Protein AF-A0A927UP95-F1 (afdb_monomer_lite)

pLDDT: mean 73.53, std 22.82, range [32.09, 98.19]

Sequence (243 aa):
MLTPIEIHNTEHKKGRGYSKKEMDDFLAVITNDYESLYKENVELKNSLNKLNGEMDYYKSMENTLQKALVLAEKTSKDTIETANSKAAVIEKEANIKADKIIDQANNQLNIIRQKCIQLIQQYNQFKMQYKQIAVKQIDLLDSDFYEIYATDLLKNIDAVSDEFESDNSNLPNDSVSDDVIVSNEPEEIKQTESELEIENNDMNQQITKEISPVKMDTLDLLLRDIREEMGEDKSLFEFLDNE

Structure (mmCIF, N/CA/C/O backbone):
data_AF-A0A927UP95-F1
#
_entry.id   AF-A0A927UP95-F1
#
loop_
_atom_site.group_PDB
_atom_site.id
_atom_site.type_symbol
_atom_site.label_atom_id
_atom_site.label_alt_id
_atom_site.label_comp_id
_atom_site.label_asym_id
_atom_site.label_entity_id
_atom_site.label_seq_id
_atom_site.pdbx_PDB_ins_code
_atom_site.Cartn_x
_atom_site.Cartn_y
_atom_site.Cartn_z
_atom_site.occupancy
_atom_site.B_iso_or_equiv
_atom_site.auth_seq_id
_atom_site.auth_comp_id
_atom_site.auth_asym_id
_atom_site.auth_atom_id
_atom_site.pdbx_PDB_model_num
ATOM 1 N N . MET A 1 1 ? -41.270 12.833 56.089 1.00 60.75 1 MET A N 1
ATOM 2 C CA . MET A 1 1 ? -41.867 11.648 56.740 1.00 60.75 1 MET A CA 1
ATOM 3 C C . MET A 1 1 ? -41.227 11.498 58.099 1.00 60.75 1 MET A C 1
ATOM 5 O O . MET A 1 1 ? -40.079 11.905 58.227 1.00 60.75 1 MET A O 1
ATOM 9 N N . LEU A 1 2 ? -41.966 10.954 59.063 1.00 67.69 2 LEU A N 1
ATOM 10 C CA . LEU A 1 2 ? -41.431 10.660 60.389 1.00 67.69 2 LEU A CA 1
ATOM 11 C C . LEU A 1 2 ? -40.336 9.590 60.284 1.00 67.69 2 LEU A C 1
ATOM 13 O O . LEU A 1 2 ? -40.452 8.667 59.472 1.00 67.69 2 LEU A O 1
ATOM 17 N N . THR A 1 3 ? -39.278 9.721 61.073 1.00 75.44 3 THR A N 1
ATOM 18 C CA . THR A 1 3 ? -38.252 8.681 61.243 1.00 75.44 3 THR A CA 1
ATOM 19 C C . THR A 1 3 ? -38.699 7.661 62.299 1.00 75.44 3 THR A C 1
ATOM 21 O O . THR A 1 3 ? -39.509 8.006 63.161 1.00 75.44 3 THR A O 1
ATOM 24 N N . PRO A 1 4 ? -38.181 6.415 62.294 1.00 75.12 4 PRO A N 1
ATOM 25 C CA . PRO A 1 4 ? -38.501 5.434 63.341 1.00 75.12 4 PRO A CA 1
ATOM 26 C C . PRO A 1 4 ? -38.269 5.983 64.765 1.00 75.12 4 PRO A C 1
ATOM 28 O O . PRO A 1 4 ? -39.057 5.743 65.674 1.00 75.12 4 PRO A O 1
ATOM 31 N N . ILE A 1 5 ? -37.240 6.821 64.933 1.00 74.44 5 ILE A N 1
ATOM 32 C CA . ILE A 1 5 ? -36.923 7.533 66.182 1.00 74.44 5 ILE A CA 1
ATOM 33 C C . ILE A 1 5 ? -37.999 8.552 66.572 1.00 74.44 5 ILE A C 1
ATOM 35 O O . ILE A 1 5 ? -38.319 8.694 67.751 1.00 74.44 5 ILE A O 1
ATOM 39 N N . GLU A 1 6 ? -38.574 9.262 65.605 1.00 73.50 6 GLU A N 1
ATOM 40 C CA . GLU A 1 6 ? -39.646 10.223 65.868 1.00 73.50 6 GLU A CA 1
ATOM 41 C C . GLU A 1 6 ? -40.962 9.529 66.241 1.00 73.50 6 GLU A C 1
ATOM 43 O O . GLU A 1 6 ? -41.712 10.084 67.033 1.00 73.50 6 GLU A O 1
ATOM 48 N N . ILE A 1 7 ? -41.219 8.311 65.742 1.00 76.06 7 ILE A N 1
ATOM 49 C CA . ILE A 1 7 ? -42.375 7.486 66.147 1.00 76.06 7 ILE A CA 1
ATOM 50 C C . ILE A 1 7 ? -42.207 6.984 67.590 1.00 76.06 7 ILE A C 1
ATOM 52 O O . ILE A 1 7 ? -43.172 6.936 68.345 1.00 76.06 7 ILE A O 1
ATOM 56 N N . HIS A 1 8 ? -40.979 6.662 68.004 1.00 69.62 8 HIS A N 1
ATOM 57 C CA . HIS A 1 8 ? -40.701 6.214 69.370 1.00 69.62 8 HIS A CA 1
ATOM 58 C C . HIS A 1 8 ? -40.765 7.354 70.405 1.00 69.62 8 HIS A C 1
ATOM 60 O O . HIS A 1 8 ? -41.185 7.146 71.541 1.00 69.62 8 HIS A O 1
ATOM 66 N N . ASN A 1 9 ? -40.384 8.572 70.009 1.00 69.75 9 ASN A N 1
ATOM 67 C CA . ASN A 1 9 ? -40.311 9.737 70.898 1.00 69.75 9 ASN A CA 1
ATOM 68 C C . ASN A 1 9 ? -41.607 10.568 70.975 1.00 69.75 9 ASN A C 1
ATOM 70 O O . ASN A 1 9 ? -41.614 11.637 71.589 1.00 69.75 9 ASN A O 1
ATOM 74 N N . THR A 1 10 ? -42.713 10.132 70.365 1.00 69.38 10 THR A N 1
ATOM 75 C CA . THR A 1 10 ? -43.980 10.872 70.449 1.00 69.38 10 THR A CA 1
ATOM 76 C C . THR A 1 10 ? -44.644 10.717 71.817 1.00 69.38 10 THR A C 1
ATOM 78 O O . THR A 1 10 ? -45.110 9.640 72.176 1.00 69.38 10 THR A O 1
ATOM 81 N N . GLU A 1 11 ? -44.764 11.813 72.570 1.00 65.75 11 GLU A N 1
ATOM 82 C CA . GLU A 1 11 ? -45.513 11.831 73.831 1.00 65.75 11 GLU A CA 1
ATOM 83 C C . GLU A 1 11 ? -47.033 11.936 73.604 1.00 65.75 11 GLU A C 1
ATOM 85 O O . GLU A 1 11 ? -47.521 12.738 72.801 1.00 65.75 11 GLU A O 1
ATOM 90 N N . HIS A 1 12 ? -47.816 11.151 74.352 1.00 68.25 12 HIS A N 1
ATOM 91 C CA . HIS A 1 12 ? -49.282 11.151 74.288 1.00 68.25 12 HIS A CA 1
ATOM 92 C C . HIS A 1 12 ? -49.913 11.663 75.597 1.00 68.25 12 HIS A C 1
ATOM 94 O O . HIS A 1 12 ? -49.511 11.286 76.701 1.00 68.25 12 HIS A O 1
ATOM 100 N N . LYS A 1 13 ? -50.930 12.535 75.491 1.00 63.19 13 LYS A N 1
ATOM 101 C CA . LYS A 1 13 ? -51.634 13.134 76.645 1.00 63.19 13 LYS A CA 1
ATOM 102 C C . LYS A 1 13 ? -52.492 12.088 77.378 1.00 63.19 13 LYS A C 1
ATOM 104 O O . LYS A 1 13 ? -53.276 11.382 76.751 1.00 63.19 13 LYS A O 1
ATOM 109 N N . LYS A 1 14 ? -52.402 12.027 78.715 1.00 59.00 14 LYS A N 1
ATOM 110 C CA . LYS A 1 14 ? -53.212 11.118 79.554 1.00 59.00 14 LYS A CA 1
ATOM 111 C C . LYS A 1 14 ? -54.679 11.579 79.615 1.00 59.00 14 LYS A C 1
ATOM 113 O O . LYS A 1 14 ? -54.958 12.670 80.101 1.00 59.00 14 LYS A O 1
ATOM 118 N N . GLY A 1 15 ? -55.611 10.739 79.165 1.00 61.88 15 GLY A N 1
ATOM 119 C CA . GLY A 1 15 ? -57.065 10.961 79.211 1.00 61.88 15 GLY A CA 1
ATOM 120 C C . GLY A 1 15 ? -57.846 9.638 79.174 1.00 61.88 15 GLY A C 1
ATOM 121 O O . GLY A 1 15 ? -57.230 8.576 79.186 1.00 61.88 15 GLY A O 1
ATOM 122 N N . ARG A 1 16 ? -59.191 9.686 79.129 1.00 56.75 16 ARG A N 1
ATOM 123 C CA . ARG A 1 16 ? -60.108 8.520 79.001 1.00 56.75 16 ARG A CA 1
ATOM 124 C C . ARG A 1 16 ? -60.008 7.845 77.613 1.00 56.75 16 ARG A C 1
ATOM 126 O O . ARG A 1 16 ? -60.982 7.807 76.870 1.00 56.75 16 ARG A O 1
ATOM 133 N N . GLY A 1 17 ? -58.822 7.377 77.243 1.00 66.94 17 GLY A N 1
ATOM 134 C CA . GLY A 1 17 ? -58.518 6.731 75.963 1.00 66.94 17 GLY A CA 1
ATOM 135 C C . GLY A 1 17 ? -57.767 5.412 76.147 1.00 66.94 17 GLY A C 1
ATOM 136 O O . GLY A 1 17 ? -57.688 4.902 77.263 1.00 66.94 17 GLY A O 1
ATOM 137 N N . TYR A 1 18 ? -57.245 4.871 75.041 1.00 65.75 18 TYR A N 1
ATOM 138 C CA . TYR A 1 18 ? -56.557 3.576 74.954 1.00 65.75 18 TYR A CA 1
ATOM 139 C C . TYR A 1 18 ? -55.543 3.323 76.081 1.00 65.75 18 TYR A C 1
ATOM 141 O O . TYR A 1 18 ? -54.879 4.238 76.575 1.00 65.75 18 TYR A O 1
ATOM 149 N N . SER A 1 19 ? -55.421 2.052 76.477 1.00 76.56 19 SER A N 1
ATOM 150 C CA . SER A 1 19 ? -54.449 1.609 77.476 1.00 76.56 19 SER A CA 1
ATOM 151 C C . SER A 1 19 ? -53.037 1.962 77.016 1.00 76.56 19 SER A C 1
ATOM 153 O O . SER A 1 19 ? -52.587 1.492 75.974 1.00 76.56 19 SER A O 1
ATOM 155 N N . LYS A 1 20 ? -52.317 2.757 77.819 1.00 76.62 20 LYS A N 1
ATOM 156 C CA . LYS A 1 20 ? -50.940 3.174 77.513 1.00 76.62 20 LYS A CA 1
ATOM 157 C C . LYS A 1 20 ? -50.039 1.975 77.185 1.00 76.62 20 LYS A C 1
ATOM 159 O O . LYS A 1 20 ? -49.246 2.050 76.265 1.00 76.62 20 LYS A O 1
ATOM 164 N N . LYS A 1 21 ? -50.210 0.862 77.903 1.00 78.38 21 LYS A N 1
ATOM 165 C CA . LYS A 1 21 ? -49.381 -0.339 77.749 1.00 78.38 21 LYS A CA 1
ATOM 166 C C . LYS A 1 21 ? -49.604 -1.039 76.402 1.00 78.38 21 LYS A C 1
ATOM 168 O O . LYS A 1 21 ? -48.652 -1.399 75.734 1.00 78.38 21 LYS A O 1
ATOM 173 N N . GLU A 1 22 ? -50.863 -1.161 75.994 1.00 77.44 22 GLU A N 1
ATOM 174 C CA . GLU A 1 22 ? -51.254 -1.797 74.729 1.00 77.44 22 GLU A CA 1
ATOM 175 C C . GLU A 1 22 ? -50.890 -0.916 73.520 1.00 77.44 22 GLU A C 1
ATOM 177 O O . GLU A 1 22 ? -50.504 -1.416 72.467 1.00 77.44 22 GLU A O 1
ATOM 182 N N . MET A 1 23 ? -50.946 0.411 73.693 1.00 82.50 23 MET A N 1
ATOM 183 C CA . MET A 1 23 ? -50.493 1.369 72.685 1.00 82.50 23 MET A CA 1
ATOM 184 C C . MET A 1 23 ? -48.967 1.395 72.537 1.00 82.50 23 MET A C 1
ATOM 186 O O . MET A 1 23 ? -48.485 1.431 71.408 1.00 82.50 23 MET A O 1
ATOM 190 N N . ASP A 1 24 ? -48.220 1.344 73.644 1.00 81.19 24 ASP A N 1
ATOM 191 C CA . ASP A 1 24 ? -46.754 1.269 73.629 1.00 81.19 24 ASP A CA 1
ATOM 192 C C . ASP A 1 24 ? -46.283 -0.036 72.945 1.00 81.19 24 ASP A C 1
ATOM 194 O O . ASP A 1 24 ? -45.383 0.003 72.105 1.00 81.19 24 ASP A O 1
ATOM 198 N N . ASP A 1 25 ? -46.943 -1.173 73.214 1.00 83.25 25 ASP A N 1
ATOM 199 C CA . ASP A 1 25 ? -46.653 -2.459 72.559 1.00 83.25 25 ASP A CA 1
ATOM 200 C C . ASP A 1 25 ? -46.944 -2.413 71.041 1.00 83.25 25 ASP A C 1
ATOM 202 O O . ASP A 1 25 ? -46.145 -2.890 70.233 1.00 83.25 25 ASP A O 1
ATOM 206 N N . PHE A 1 26 ? -48.052 -1.790 70.621 1.00 82.06 26 PHE A N 1
ATOM 207 C CA . PHE A 1 26 ? -48.389 -1.626 69.200 1.00 82.06 26 PHE A CA 1
ATOM 208 C C . PHE A 1 26 ? -47.434 -0.666 68.470 1.00 82.06 26 PHE A C 1
ATOM 210 O O . PHE A 1 26 ? -47.003 -0.946 67.349 1.00 82.06 26 PHE A O 1
ATOM 217 N N . LEU A 1 27 ? -47.054 0.443 69.114 1.00 83.69 27 LEU A N 1
ATOM 218 C CA . LEU A 1 27 ? -46.054 1.379 68.593 1.00 83.69 27 LEU A CA 1
ATOM 219 C C . LEU A 1 27 ? -44.682 0.715 68.447 1.00 83.69 27 LEU A C 1
ATOM 221 O O . LEU A 1 27 ? -43.977 1.012 67.483 1.00 83.69 27 LEU A O 1
ATOM 225 N N . ALA A 1 28 ? -44.307 -0.202 69.342 1.00 83.62 28 ALA A N 1
ATOM 226 C CA . ALA A 1 28 ? -43.060 -0.954 69.225 1.00 83.62 28 ALA A CA 1
ATOM 227 C C . ALA A 1 28 ? -43.036 -1.853 67.976 1.00 83.62 28 ALA A C 1
ATOM 229 O O . ALA A 1 28 ? -42.031 -1.879 67.264 1.00 83.62 28 ALA A O 1
ATOM 230 N N . VAL A 1 29 ? -44.147 -2.533 67.663 1.00 86.75 29 VAL A N 1
ATOM 231 C CA . VAL A 1 29 ? -44.277 -3.340 66.434 1.00 86.75 29 VAL A CA 1
ATOM 232 C C . VAL A 1 29 ? -44.198 -2.453 65.189 1.00 86.75 29 VAL A C 1
ATOM 234 O O . VAL A 1 29 ? -43.383 -2.717 64.309 1.00 86.75 29 VAL A O 1
ATOM 237 N N . ILE A 1 30 ? -44.959 -1.351 65.147 1.00 87.25 30 ILE A N 1
ATOM 238 C CA . ILE A 1 30 ? -44.918 -0.399 64.021 1.00 87.25 30 ILE A CA 1
ATOM 239 C C . ILE A 1 30 ? -43.514 0.176 63.829 1.00 87.25 30 ILE A C 1
ATOM 241 O O . ILE A 1 30 ? -43.058 0.313 62.697 1.00 87.25 30 ILE A O 1
ATOM 245 N N . THR A 1 31 ? -42.828 0.526 64.918 1.00 86.69 31 THR A N 1
ATOM 246 C CA . THR A 1 31 ? -41.483 1.108 64.847 1.00 86.69 31 THR A CA 1
ATOM 247 C C . THR A 1 31 ? -40.485 0.108 64.269 1.00 86.69 31 THR A C 1
ATOM 249 O O . THR A 1 31 ? -39.713 0.485 63.391 1.00 86.69 31 THR A O 1
ATOM 252 N N . ASN A 1 32 ? -40.539 -1.162 64.688 1.00 88.00 32 ASN A N 1
ATOM 253 C CA . ASN A 1 32 ? -39.683 -2.221 64.146 1.00 88.00 32 ASN A CA 1
ATOM 254 C C . ASN A 1 32 ? -39.944 -2.479 62.655 1.00 88.00 32 ASN A C 1
ATOM 256 O O . ASN A 1 32 ? -38.999 -2.503 61.863 1.00 88.00 32 ASN A O 1
ATOM 260 N N . ASP A 1 33 ? -41.208 -2.626 62.252 1.00 88.25 33 ASP A N 1
ATOM 261 C CA . ASP A 1 33 ? -41.566 -2.877 60.850 1.00 88.25 33 ASP A CA 1
ATOM 262 C C . ASP A 1 33 ? -41.188 -1.685 59.958 1.00 88.25 33 ASP A C 1
ATOM 264 O O . ASP A 1 33 ? -40.655 -1.854 58.857 1.00 88.25 33 ASP A O 1
ATOM 268 N N . TYR A 1 34 ? -41.401 -0.460 60.451 1.00 89.25 34 TYR A N 1
ATOM 269 C CA . TYR A 1 34 ? -41.028 0.761 59.744 1.00 89.25 34 TYR A CA 1
ATOM 270 C C . TYR A 1 34 ? -39.507 0.943 59.659 1.00 89.25 34 TYR A C 1
ATOM 272 O O . TYR A 1 34 ? -39.005 1.380 58.624 1.00 89.25 34 TYR A O 1
ATOM 280 N N . GLU A 1 35 ? -38.750 0.573 60.697 1.00 87.81 35 GLU A N 1
ATOM 281 C CA . GLU A 1 35 ? -37.285 0.558 60.648 1.00 87.81 35 GLU A CA 1
ATOM 282 C C . GLU A 1 35 ? -36.773 -0.459 59.620 1.00 87.81 35 GLU A C 1
ATOM 284 O O . GLU A 1 35 ? -35.865 -0.141 58.847 1.00 87.81 35 GLU A O 1
ATOM 289 N N . SER A 1 36 ? -37.378 -1.650 59.561 1.00 91.56 36 SER A N 1
ATOM 290 C CA . SER A 1 36 ? -37.014 -2.667 58.572 1.00 91.56 36 SER A CA 1
ATOM 291 C C . SER A 1 36 ? -37.290 -2.196 57.142 1.00 91.56 36 SER A C 1
ATOM 293 O O . SER A 1 36 ? -36.402 -2.275 56.293 1.00 91.56 36 SER A O 1
ATOM 295 N N . LEU A 1 37 ? -38.478 -1.637 56.884 1.00 92.00 37 LEU A N 1
ATOM 296 C CA . LEU A 1 37 ? -38.829 -1.044 55.588 1.00 92.00 37 LEU A CA 1
ATOM 297 C C . LEU A 1 37 ? -37.899 0.113 55.214 1.00 92.00 37 LEU A C 1
ATOM 299 O O . LEU A 1 37 ? -37.520 0.264 54.053 1.00 92.00 37 LEU A O 1
ATOM 303 N N . TYR A 1 38 ? -37.526 0.948 56.185 1.00 90.25 38 TYR A N 1
ATOM 304 C CA . TYR A 1 38 ? -36.625 2.070 55.947 1.00 90.25 38 TYR A CA 1
ATOM 305 C C . TYR A 1 38 ? -35.221 1.592 55.557 1.00 90.25 38 TYR A C 1
ATOM 307 O O . TYR A 1 38 ? -34.650 2.111 54.595 1.00 90.25 38 TYR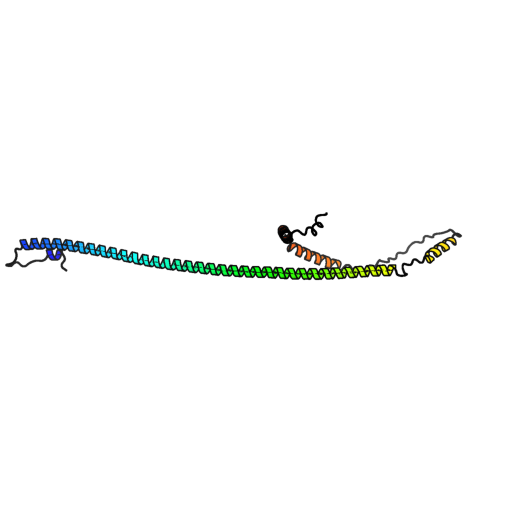 A O 1
ATOM 315 N N . LYS A 1 39 ? -34.681 0.583 56.253 1.00 91.44 39 LYS A N 1
ATOM 316 C CA . LYS A 1 39 ? -33.390 -0.040 55.915 1.00 91.44 39 LYS A CA 1
ATOM 317 C C . LYS A 1 39 ? -33.412 -0.648 54.516 1.00 91.44 39 LYS A C 1
ATOM 319 O O . LYS A 1 39 ? -32.549 -0.313 53.708 1.00 91.44 39 LYS A O 1
ATOM 324 N N . GLU A 1 40 ? -34.436 -1.433 54.194 1.00 95.06 40 GLU A N 1
ATOM 325 C CA . GLU A 1 40 ? -34.594 -2.030 52.865 1.00 95.06 40 GLU A CA 1
ATOM 326 C C . GLU A 1 40 ? -34.704 -0.953 51.771 1.00 95.06 40 GLU A C 1
ATOM 328 O O . GLU A 1 40 ? -34.064 -1.047 50.726 1.00 95.06 40 GLU A O 1
ATOM 333 N N . ASN A 1 41 ? -35.439 0.137 52.021 1.00 94.06 41 ASN A N 1
ATOM 334 C CA . ASN A 1 41 ? -35.545 1.245 51.070 1.00 94.06 41 ASN A CA 1
ATOM 335 C C . ASN A 1 41 ? -34.189 1.915 50.800 1.00 94.06 41 ASN A C 1
ATOM 337 O O . ASN A 1 41 ? -33.895 2.279 49.659 1.00 94.06 41 ASN A O 1
ATOM 341 N N . VAL A 1 42 ? -33.366 2.086 51.838 1.00 93.25 42 VAL A N 1
ATOM 342 C CA . VAL A 1 42 ? -32.009 2.634 51.710 1.00 93.25 42 VAL A CA 1
ATOM 343 C C . VAL A 1 42 ? -31.108 1.672 50.934 1.00 93.25 42 VAL A C 1
ATOM 345 O O . VAL A 1 42 ? -30.409 2.108 50.021 1.00 93.25 42 VAL A O 1
ATOM 348 N N . GLU A 1 43 ? -31.150 0.374 51.231 1.00 95.75 43 GLU A N 1
ATOM 349 C CA . GLU A 1 43 ? -30.377 -0.649 50.514 1.00 95.75 43 GLU A CA 1
ATOM 350 C C . GLU A 1 43 ? -30.770 -0.750 49.035 1.00 95.75 43 GLU A C 1
ATOM 352 O O . GLU A 1 43 ? -29.898 -0.784 48.160 1.00 95.75 43 GLU A O 1
ATOM 357 N N . LEU A 1 44 ? -32.070 -0.716 48.736 1.00 96.19 44 LEU A N 1
ATOM 358 C CA . LEU A 1 44 ? -32.592 -0.694 47.371 1.00 96.19 44 LEU A CA 1
ATOM 359 C C . LEU A 1 44 ? -32.152 0.568 46.626 1.00 96.19 44 LEU A C 1
ATOM 361 O O . LEU A 1 44 ? -31.688 0.474 45.492 1.00 96.19 44 LEU A O 1
ATOM 365 N N . LYS A 1 45 ? -32.231 1.746 47.258 1.00 96.12 45 LYS A N 1
ATOM 366 C CA . LYS A 1 45 ? -31.738 3.002 46.665 1.00 96.12 45 LYS A CA 1
ATOM 367 C C . LYS A 1 45 ? -30.238 2.959 46.397 1.00 96.12 45 LYS A C 1
ATOM 369 O O . LYS A 1 45 ? -29.803 3.389 45.333 1.00 96.12 45 LYS A O 1
ATOM 374 N N . ASN A 1 46 ? -29.453 2.419 47.325 1.00 96.44 46 ASN A N 1
ATOM 375 C CA . ASN A 1 46 ? -28.012 2.258 47.143 1.00 96.44 46 ASN A CA 1
ATOM 376 C C . ASN A 1 46 ? -27.699 1.302 45.986 1.00 96.44 46 ASN A C 1
ATOM 378 O O . ASN A 1 46 ? -26.855 1.614 45.146 1.00 96.44 46 ASN A O 1
ATOM 382 N N . SER A 1 47 ? -28.417 0.182 45.898 1.00 96.62 47 SER A N 1
ATOM 383 C CA . SER A 1 47 ? -28.274 -0.787 44.806 1.00 96.62 47 SER A CA 1
ATOM 384 C C . SER A 1 47 ? -28.660 -0.181 43.459 1.00 96.62 47 SER A C 1
ATOM 386 O O . SER A 1 47 ? -27.935 -0.346 42.482 1.00 96.62 47 SER A O 1
ATOM 388 N N . LEU A 1 48 ? -29.752 0.585 43.413 1.00 97.25 48 LEU A N 1
ATOM 389 C CA . LEU A 1 48 ? -30.209 1.285 42.214 1.00 97.25 48 LEU A CA 1
ATOM 390 C C . LEU A 1 48 ? -29.190 2.334 41.757 1.00 97.25 48 LEU A C 1
ATOM 392 O O . LEU A 1 48 ? -28.871 2.401 40.574 1.00 97.25 48 LEU A O 1
ATOM 396 N N . ASN A 1 49 ? -28.626 3.110 42.685 1.00 96.50 49 ASN A N 1
ATOM 397 C CA . ASN A 1 49 ? -27.576 4.080 42.373 1.00 96.50 49 ASN A CA 1
ATOM 398 C C . ASN A 1 49 ? -26.311 3.400 41.840 1.00 96.50 49 ASN A C 1
ATOM 400 O O . ASN A 1 49 ? -25.729 3.872 40.865 1.00 96.50 49 ASN A O 1
ATOM 404 N N . LYS A 1 50 ? -25.904 2.275 42.442 1.00 96.75 50 LYS A N 1
ATOM 405 C CA . LYS A 1 50 ? -24.764 1.488 41.964 1.00 96.75 50 LYS A CA 1
ATOM 406 C C . LYS A 1 50 ? -25.009 0.964 40.548 1.00 96.75 50 LYS A C 1
ATOM 408 O O . LYS A 1 50 ? -24.165 1.154 39.678 1.00 96.75 50 LYS A O 1
ATOM 413 N N . LEU A 1 51 ? -26.175 0.363 40.309 1.00 96.25 51 LEU A N 1
ATOM 414 C CA . LEU A 1 51 ? -26.531 -0.211 39.013 1.00 96.25 51 LEU A CA 1
ATOM 415 C C . LEU A 1 51 ? -26.655 0.864 37.924 1.00 96.25 51 LEU A C 1
ATOM 417 O O . LEU A 1 51 ? -26.200 0.654 36.805 1.00 96.25 51 LEU A O 1
ATOM 421 N N . ASN A 1 52 ? -27.200 2.039 38.253 1.00 97.00 52 ASN A N 1
ATOM 422 C CA . ASN A 1 52 ? -27.220 3.183 37.339 1.00 97.00 52 ASN A CA 1
ATOM 423 C C . ASN A 1 52 ? -25.805 3.672 37.002 1.00 97.00 52 ASN A C 1
ATOM 425 O O . ASN A 1 52 ? -25.519 3.930 35.837 1.00 97.00 52 ASN A O 1
ATOM 429 N N . GLY A 1 53 ? -24.905 3.746 37.988 1.00 96.44 53 GLY A N 1
ATOM 430 C CA . GLY A 1 53 ? -23.506 4.109 37.744 1.00 96.44 53 GLY A CA 1
ATOM 431 C C . GLY A 1 53 ? -22.787 3.112 36.829 1.00 96.44 53 GLY A C 1
ATOM 432 O O . GLY A 1 53 ? -22.080 3.515 35.907 1.00 96.44 53 GLY A O 1
ATOM 433 N N . GLU A 1 54 ? -23.009 1.812 37.036 1.00 96.81 54 GLU A N 1
ATOM 434 C CA . GLU A 1 54 ? -22.494 0.763 36.147 1.00 96.81 54 GLU A CA 1
ATOM 435 C C . GLU A 1 54 ? -23.095 0.872 34.737 1.00 96.81 54 GLU A C 1
ATOM 437 O O . GLU A 1 54 ? -22.368 0.776 33.749 1.00 96.81 54 GLU A O 1
ATOM 442 N N . MET A 1 55 ? -24.397 1.142 34.620 1.00 97.25 55 MET A N 1
ATOM 443 C CA . MET A 1 55 ? -25.068 1.340 33.333 1.00 97.25 55 MET A CA 1
ATOM 444 C C . MET A 1 55 ? -24.474 2.518 32.552 1.00 97.25 55 MET A C 1
ATOM 446 O O . MET A 1 55 ? -24.219 2.402 31.352 1.00 97.25 55 MET A O 1
ATOM 450 N N . ASP A 1 56 ? -24.227 3.647 33.213 1.00 97.12 56 ASP A N 1
ATOM 451 C CA . ASP A 1 56 ? -23.623 4.819 32.578 1.00 97.12 56 ASP A CA 1
ATOM 452 C C . ASP A 1 56 ? -22.169 4.557 32.166 1.00 97.12 56 ASP A C 1
ATOM 454 O O . ASP A 1 56 ? -21.750 4.958 31.074 1.00 97.12 56 ASP A O 1
ATOM 458 N N . TYR A 1 57 ? -21.417 3.807 32.977 1.00 97.12 57 TYR A N 1
ATOM 459 C CA . TYR A 1 57 ? -20.087 3.335 32.602 1.00 97.12 57 TYR A CA 1
ATOM 460 C C . TYR A 1 57 ? -20.133 2.479 31.329 1.00 97.12 57 TYR A C 1
ATOM 462 O O . TYR A 1 57 ? -19.409 2.776 30.375 1.00 97.12 57 TYR A O 1
ATOM 470 N N . TYR A 1 58 ? -21.021 1.483 31.256 1.00 97.88 58 TYR A N 1
ATOM 471 C CA . TYR A 1 58 ? -21.156 0.642 30.065 1.00 97.88 58 TYR A CA 1
ATOM 472 C C . TYR A 1 58 ? -21.587 1.434 28.831 1.00 97.88 58 TYR A C 1
ATOM 474 O O . TYR A 1 58 ? -21.007 1.239 27.766 1.00 97.88 58 TYR A O 1
ATOM 482 N N . LYS A 1 59 ? -22.509 2.395 28.965 1.00 97.56 59 LYS A N 1
ATOM 483 C CA . LYS A 1 59 ? -22.869 3.306 27.864 1.00 97.56 59 LYS A CA 1
ATOM 484 C C . LYS A 1 59 ? -21.678 4.133 27.387 1.00 97.56 59 LYS A C 1
ATOM 486 O O . LYS A 1 59 ? -21.511 4.357 26.188 1.00 97.56 59 LYS A O 1
ATOM 491 N N . SER A 1 60 ? -20.840 4.624 28.299 1.00 97.62 60 SER A N 1
ATOM 492 C CA . SER A 1 60 ? -19.637 5.381 27.924 1.00 97.62 60 SER A CA 1
ATOM 493 C C . SER A 1 60 ? -18.612 4.502 27.194 1.00 97.62 60 SER A C 1
ATOM 495 O O . SER A 1 60 ? -18.001 4.932 26.208 1.00 97.62 60 SER A O 1
ATOM 497 N N . MET A 1 61 ? -18.481 3.245 27.628 1.00 97.69 61 MET A N 1
ATOM 498 C CA . MET A 1 61 ? -17.613 2.250 27.010 1.00 97.69 61 MET A CA 1
ATOM 499 C C . MET A 1 61 ? -18.113 1.877 25.613 1.00 97.69 61 MET A C 1
ATOM 501 O O . MET A 1 61 ? -17.332 1.889 24.666 1.00 97.69 61 MET A O 1
ATOM 505 N N . GLU A 1 62 ? -19.414 1.629 25.459 1.00 97.19 62 GLU A N 1
ATOM 506 C CA . GLU A 1 62 ? -20.061 1.353 24.173 1.00 97.19 62 GLU A CA 1
ATOM 507 C C . GLU A 1 62 ? -19.830 2.496 23.179 1.00 97.19 62 GLU A C 1
ATOM 509 O O . GLU A 1 62 ? -19.371 2.263 22.063 1.00 97.19 62 GLU A O 1
ATOM 514 N N . ASN A 1 63 ? -20.038 3.745 23.605 1.00 97.62 63 ASN A N 1
ATOM 515 C CA . ASN A 1 63 ? -19.764 4.915 22.770 1.00 97.62 63 ASN A CA 1
ATOM 516 C C . ASN A 1 63 ? -18.294 4.997 22.336 1.00 97.62 63 ASN A C 1
ATOM 518 O O . ASN A 1 63 ? -17.990 5.393 21.210 1.00 97.62 63 ASN A O 1
ATOM 522 N N . THR A 1 64 ? -17.367 4.643 23.225 1.00 97.69 64 THR A N 1
ATOM 523 C CA . THR A 1 64 ? -15.933 4.625 22.909 1.00 97.69 64 THR A CA 1
ATOM 524 C C . THR A 1 64 ? -15.611 3.521 21.907 1.00 97.69 64 THR A C 1
ATOM 526 O O . THR A 1 64 ? -14.902 3.769 20.933 1.00 97.69 64 THR A O 1
ATOM 529 N N . LEU A 1 65 ? -16.186 2.333 22.092 1.00 97.62 65 LEU A N 1
ATOM 530 C CA . LEU A 1 65 ? -16.021 1.203 21.185 1.00 97.62 65 LEU A CA 1
ATOM 531 C C . LEU A 1 65 ? -16.598 1.510 19.799 1.00 97.62 65 LEU A C 1
ATOM 533 O O . LEU A 1 65 ? -15.942 1.264 18.792 1.00 97.62 65 LEU A O 1
ATOM 537 N N . GLN A 1 66 ? -17.780 2.124 19.737 1.00 98.00 66 GLN A N 1
ATOM 538 C CA . GLN A 1 66 ? -18.401 2.542 18.483 1.00 98.00 66 GLN A CA 1
ATOM 539 C C . GLN A 1 66 ? -17.532 3.570 17.746 1.00 98.00 66 GLN A C 1
ATOM 541 O O . GLN A 1 66 ? -17.312 3.443 16.543 1.00 98.00 66 GLN A O 1
ATOM 546 N N . LYS A 1 67 ? -16.974 4.558 18.459 1.00 97.94 67 LYS A N 1
ATOM 547 C CA . LYS A 1 67 ? -16.028 5.521 17.871 1.00 97.94 67 LYS A CA 1
ATOM 548 C C . LYS A 1 67 ? -14.761 4.839 17.361 1.00 97.94 67 LYS A C 1
ATOM 550 O O . LYS A 1 67 ? -14.305 5.171 16.270 1.00 97.94 67 LYS A 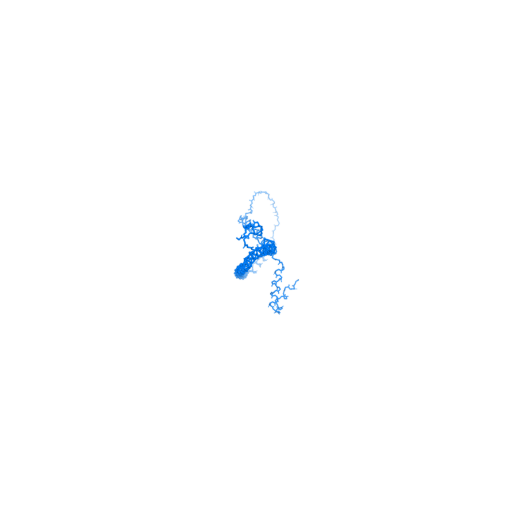O 1
ATOM 555 N N . ALA A 1 68 ? -14.210 3.894 18.121 1.00 97.94 68 ALA A N 1
ATOM 556 C CA . ALA A 1 68 ? -13.035 3.133 17.713 1.00 97.94 68 ALA A CA 1
ATOM 557 C C . ALA A 1 68 ? -13.312 2.291 16.458 1.00 97.94 68 ALA A C 1
ATOM 559 O O . ALA A 1 68 ? -12.485 2.276 15.552 1.00 97.94 68 ALA A O 1
ATOM 560 N N . LEU A 1 69 ? -14.489 1.662 16.360 1.00 98.00 69 LEU A N 1
ATOM 561 C CA . LEU A 1 69 ? -14.909 0.902 15.179 1.00 98.00 69 LEU A CA 1
ATOM 562 C C . LEU A 1 69 ? -15.042 1.792 13.942 1.00 98.00 69 LEU A C 1
ATOM 564 O O . LEU A 1 69 ? -14.485 1.466 12.899 1.00 98.00 69 LEU A O 1
ATOM 568 N N . VAL A 1 70 ? -15.711 2.941 14.064 1.00 97.94 70 VAL A N 1
ATOM 569 C CA . VAL A 1 70 ? -15.848 3.895 12.951 1.00 97.94 70 VAL A CA 1
ATOM 570 C C . VAL A 1 70 ? -14.484 4.438 12.523 1.00 97.94 70 VAL A C 1
ATOM 572 O O . VAL A 1 70 ? -14.210 4.563 11.331 1.00 97.94 70 VAL A O 1
ATOM 575 N N . LEU A 1 71 ? -13.605 4.740 13.482 1.00 98.06 71 LEU A N 1
ATOM 576 C CA . LEU A 1 71 ? -12.246 5.186 13.187 1.00 98.06 71 LEU A CA 1
ATOM 577 C C . LEU A 1 71 ? -11.437 4.094 12.479 1.00 98.06 71 LEU A C 1
ATOM 579 O O . LEU A 1 71 ? -10.736 4.397 11.515 1.00 98.06 71 LEU A O 1
ATOM 583 N N . ALA A 1 72 ? -11.539 2.843 12.930 1.00 97.88 72 ALA A N 1
ATOM 584 C CA . ALA A 1 72 ? -10.864 1.709 12.311 1.00 97.88 72 ALA A CA 1
ATOM 585 C C . ALA A 1 72 ? -11.369 1.469 10.883 1.00 97.88 72 ALA A C 1
ATOM 587 O O . ALA A 1 72 ? -10.560 1.304 9.973 1.00 97.88 72 ALA A O 1
ATOM 588 N N . GLU A 1 73 ? -12.686 1.524 10.661 1.00 96.94 73 GLU A N 1
ATOM 589 C CA . GLU A 1 73 ? -13.283 1.400 9.329 1.00 96.94 73 GLU A CA 1
ATOM 590 C C . GLU A 1 73 ? -12.806 2.524 8.405 1.00 96.94 73 GLU A C 1
ATOM 592 O O . GLU A 1 73 ? -12.356 2.259 7.289 1.00 96.94 73 GLU A O 1
ATOM 597 N N . LYS A 1 74 ? -12.845 3.775 8.879 1.00 97.75 74 LYS A N 1
ATOM 598 C CA . LYS A 1 74 ? -12.360 4.926 8.115 1.00 97.75 74 LYS A CA 1
ATOM 599 C C . LYS A 1 74 ? -10.877 4.783 7.777 1.00 97.75 74 LYS A C 1
ATOM 601 O O . LYS A 1 74 ? -10.504 4.904 6.621 1.00 97.75 74 LYS A O 1
ATOM 606 N N . THR A 1 75 ? -10.048 4.448 8.763 1.00 98.06 75 THR A N 1
ATOM 607 C CA . THR A 1 75 ? -8.602 4.264 8.569 1.00 98.06 75 THR A CA 1
ATOM 608 C C . THR A 1 75 ? -8.314 3.132 7.586 1.00 98.06 75 THR A C 1
ATOM 610 O O . THR A 1 75 ? -7.424 3.258 6.749 1.00 98.06 75 THR A O 1
ATOM 613 N N . SER A 1 76 ? -9.074 2.034 7.644 1.00 97.69 76 SER A N 1
ATOM 614 C CA . SER A 1 76 ? -8.950 0.930 6.693 1.00 97.69 76 SER A CA 1
ATOM 615 C C . SER A 1 76 ? -9.284 1.381 5.270 1.00 97.69 76 SER A C 1
ATOM 617 O O . SER A 1 76 ? -8.482 1.148 4.366 1.00 97.69 76 SER A O 1
ATOM 619 N N . LYS A 1 77 ? -10.404 2.092 5.075 1.00 97.56 77 LYS A N 1
ATOM 620 C CA . LYS A 1 77 ? -10.790 2.648 3.768 1.00 97.56 77 LYS A CA 1
ATOM 621 C C . LYS A 1 77 ? -9.745 3.625 3.234 1.00 97.56 77 LYS A C 1
ATOM 623 O O . LYS A 1 77 ? -9.279 3.435 2.115 1.00 97.56 77 LYS A O 1
ATOM 628 N N . ASP A 1 78 ? -9.314 4.581 4.053 1.00 97.75 78 ASP A N 1
ATOM 629 C CA . ASP A 1 78 ? -8.303 5.578 3.683 1.00 97.75 78 ASP A CA 1
ATOM 630 C C . ASP A 1 78 ? -6.968 4.899 3.308 1.00 97.75 78 ASP A C 1
ATOM 632 O O . ASP A 1 78 ? -6.300 5.290 2.347 1.00 97.75 78 ASP A O 1
ATOM 636 N N . THR A 1 79 ? -6.584 3.836 4.027 1.00 98.12 79 THR A N 1
ATOM 637 C CA . THR A 1 79 ? -5.367 3.057 3.737 1.00 98.12 79 THR A CA 1
ATOM 638 C C . THR A 1 79 ? -5.477 2.326 2.400 1.00 98.12 79 THR A C 1
ATOM 640 O O . THR A 1 79 ? -4.537 2.371 1.606 1.00 98.12 79 THR A O 1
ATOM 643 N N . ILE A 1 80 ? -6.617 1.681 2.129 1.00 98.12 80 ILE A N 1
ATOM 644 C CA . ILE A 1 80 ? -6.873 0.979 0.863 1.00 98.12 80 ILE A CA 1
ATOM 645 C C . ILE A 1 80 ? -6.884 1.970 -0.305 1.00 98.12 80 ILE A C 1
ATOM 647 O O . ILE A 1 80 ? -6.229 1.732 -1.317 1.00 98.12 80 ILE A O 1
ATOM 651 N N . GLU A 1 81 ? -7.572 3.102 -0.164 1.00 98.06 81 GLU A N 1
ATOM 652 C CA . GLU A 1 81 ? -7.627 4.144 -1.192 1.00 98.06 81 GLU A CA 1
ATOM 653 C C . GLU A 1 81 ? -6.233 4.710 -1.492 1.00 98.06 81 GLU A C 1
ATOM 655 O O . GLU A 1 81 ? -5.829 4.808 -2.652 1.00 98.06 81 GLU A O 1
ATOM 660 N N . THR A 1 82 ? -5.451 4.996 -0.449 1.00 97.88 82 THR A N 1
ATOM 661 C CA . THR A 1 82 ? -4.073 5.479 -0.597 1.00 97.88 82 THR A CA 1
ATOM 662 C C . THR A 1 82 ? -3.183 4.441 -1.280 1.00 97.88 82 THR A C 1
ATOM 664 O O . THR A 1 82 ? -2.370 4.798 -2.134 1.00 97.88 82 THR A O 1
ATOM 667 N N . ALA A 1 83 ? -3.316 3.161 -0.926 1.00 97.75 83 ALA A N 1
ATOM 668 C CA . ALA A 1 83 ? -2.560 2.080 -1.551 1.00 97.75 83 ALA A CA 1
ATOM 669 C C . ALA A 1 83 ? -2.914 1.930 -3.038 1.00 97.75 83 ALA A C 1
ATOM 671 O O . ALA A 1 83 ? -2.010 1.862 -3.867 1.00 97.75 83 ALA A O 1
ATOM 672 N N . ASN A 1 84 ? -4.204 1.970 -3.381 1.00 97.94 84 ASN A N 1
ATOM 673 C CA . ASN A 1 84 ? -4.676 1.900 -4.765 1.00 97.94 84 ASN A CA 1
ATOM 674 C C . ASN A 1 84 ? -4.199 3.101 -5.592 1.00 97.94 84 ASN A C 1
ATOM 676 O O . ASN A 1 84 ? -3.715 2.929 -6.707 1.00 97.94 84 ASN A O 1
ATOM 680 N N . SER A 1 85 ? -4.274 4.311 -5.033 1.00 98.00 85 SER A N 1
ATOM 681 C CA . SER A 1 85 ? -3.773 5.525 -5.685 1.00 98.00 85 SER A CA 1
ATOM 682 C C . SER A 1 85 ? -2.265 5.441 -5.943 1.00 98.00 85 SER A C 1
ATOM 684 O O . SER A 1 85 ? -1.806 5.681 -7.060 1.00 98.00 85 SER A O 1
ATOM 686 N N . LYS A 1 86 ? -1.482 5.002 -4.948 1.00 97.62 86 LYS A N 1
ATOM 687 C CA . LYS A 1 86 ? -0.038 4.777 -5.112 1.00 97.62 86 LYS A CA 1
ATOM 688 C C . LYS A 1 86 ? 0.265 3.704 -6.154 1.00 97.62 86 LYS A C 1
ATOM 690 O O . LYS A 1 86 ? 1.170 3.902 -6.957 1.00 97.62 86 LYS A O 1
ATOM 695 N N . ALA A 1 87 ? -0.482 2.602 -6.165 1.00 98.00 87 ALA A N 1
ATOM 696 C CA . ALA A 1 87 ? -0.318 1.545 -7.157 1.00 98.00 87 ALA A CA 1
ATOM 697 C C . ALA A 1 87 ? -0.566 2.069 -8.580 1.00 98.00 87 ALA A C 1
ATOM 699 O O . ALA A 1 87 ? 0.271 1.859 -9.451 1.00 98.00 87 ALA A O 1
ATOM 700 N N . ALA A 1 88 ? -1.639 2.838 -8.790 1.00 97.50 88 ALA A N 1
ATOM 701 C CA . ALA A 1 88 ? -1.944 3.446 -10.084 1.00 97.50 88 ALA A CA 1
ATOM 702 C C . ALA A 1 88 ? -0.857 4.435 -10.545 1.00 97.50 88 ALA A C 1
ATOM 704 O O . ALA A 1 88 ? -0.515 4.486 -11.726 1.00 97.50 88 ALA A O 1
ATOM 705 N N . VAL A 1 89 ? -0.280 5.212 -9.620 1.00 97.94 89 VAL A N 1
ATOM 706 C CA . VAL A 1 89 ? 0.855 6.099 -9.928 1.00 97.94 89 VAL A CA 1
ATOM 707 C C . VAL A 1 89 ? 2.085 5.291 -10.334 1.00 97.94 89 VAL A C 1
ATOM 709 O O . VAL A 1 89 ? 2.696 5.604 -11.352 1.00 97.94 89 VAL A O 1
ATOM 712 N N . ILE A 1 90 ? 2.423 4.238 -9.586 1.00 98.00 90 ILE A N 1
ATOM 713 C CA . ILE A 1 90 ? 3.567 3.368 -9.891 1.00 98.00 90 ILE A CA 1
ATOM 714 C C . ILE A 1 90 ? 3.393 2.705 -11.259 1.00 98.00 90 ILE A C 1
ATOM 716 O O . ILE A 1 90 ? 4.330 2.700 -12.052 1.00 98.00 90 ILE A O 1
ATOM 720 N N . GLU A 1 91 ? 2.203 2.185 -11.558 1.00 98.19 91 GLU A N 1
ATOM 721 C CA . GLU A 1 91 ? 1.894 1.574 -12.852 1.00 98.19 91 GLU A CA 1
ATOM 722 C C . GLU A 1 91 ? 2.052 2.588 -13.989 1.00 98.19 91 GLU A C 1
ATOM 724 O O . GLU A 1 91 ? 2.727 2.323 -14.984 1.00 98.19 91 GLU A O 1
ATOM 729 N N . LYS A 1 92 ? 1.513 3.798 -13.815 1.00 97.94 92 LYS A N 1
ATOM 730 C CA . LYS A 1 92 ? 1.654 4.870 -14.802 1.00 97.94 92 LYS A CA 1
ATOM 731 C C . LYS A 1 92 ? 3.114 5.270 -15.012 1.00 97.94 92 LYS A C 1
ATOM 733 O O . LYS A 1 92 ? 3.537 5.454 -16.149 1.00 97.94 92 LYS A O 1
ATOM 738 N N . GLU A 1 93 ? 3.891 5.409 -13.942 1.00 97.50 93 GLU A N 1
ATOM 739 C CA . GLU A 1 93 ? 5.320 5.712 -14.038 1.00 97.50 93 GLU A CA 1
ATOM 740 C C . GLU A 1 93 ? 6.109 4.588 -14.712 1.00 97.50 93 GLU A C 1
ATOM 742 O O . GLU A 1 93 ? 7.019 4.869 -15.493 1.00 97.50 93 GLU A O 1
ATOM 747 N N . ALA A 1 94 ? 5.774 3.329 -14.423 1.00 97.44 94 ALA A N 1
ATOM 748 C CA . ALA A 1 94 ? 6.387 2.170 -15.058 1.00 97.44 94 ALA A CA 1
ATOM 749 C C . ALA A 1 94 ? 6.100 2.155 -16.563 1.00 97.44 94 ALA A C 1
ATOM 751 O O . ALA A 1 94 ? 7.037 2.011 -17.346 1.00 97.44 94 ALA A O 1
ATOM 752 N N . ASN A 1 95 ? 4.851 2.408 -16.963 1.00 97.69 95 ASN A N 1
ATOM 753 C CA . ASN A 1 95 ? 4.462 2.499 -18.371 1.00 97.69 95 ASN A CA 1
ATOM 754 C C . ASN A 1 95 ? 5.201 3.638 -19.086 1.00 97.69 95 ASN A C 1
ATOM 756 O O . ASN A 1 95 ? 5.827 3.407 -20.111 1.00 97.69 95 ASN A O 1
ATOM 760 N N . ILE A 1 96 ? 5.261 4.837 -18.492 1.00 97.88 96 ILE A N 1
ATOM 761 C CA . ILE A 1 96 ? 6.009 5.971 -19.068 1.00 97.88 96 ILE A CA 1
ATOM 762 C C . ILE A 1 96 ? 7.502 5.641 -19.223 1.00 97.88 96 ILE A C 1
ATOM 764 O O . ILE A 1 96 ? 8.130 6.024 -20.210 1.00 97.88 96 ILE A O 1
ATOM 768 N N . LYS A 1 97 ? 8.103 4.954 -18.243 1.00 97.88 97 LYS A N 1
ATOM 769 C CA . LYS A 1 97 ? 9.507 4.528 -18.329 1.00 97.88 97 LYS A CA 1
ATOM 770 C C . LYS A 1 97 ? 9.707 3.489 -19.430 1.00 97.88 97 LYS A C 1
ATOM 772 O O . LYS A 1 97 ? 10.689 3.598 -20.156 1.00 97.88 97 LYS A O 1
ATOM 777 N N . ALA A 1 98 ? 8.799 2.524 -19.558 1.00 97.69 98 ALA A N 1
ATOM 778 C CA . ALA A 1 98 ? 8.841 1.519 -20.613 1.00 97.69 98 ALA A CA 1
ATOM 779 C C . ALA A 1 98 ? 8.734 2.168 -22.000 1.00 97.69 98 ALA A C 1
ATOM 781 O O . ALA A 1 98 ? 9.603 1.935 -22.838 1.00 97.69 98 ALA A O 1
ATOM 782 N N . ASP A 1 99 ? 7.762 3.060 -22.198 1.00 97.69 99 ASP A N 1
ATOM 783 C CA . ASP A 1 99 ? 7.589 3.809 -23.447 1.00 97.69 99 ASP A CA 1
ATOM 784 C C . ASP A 1 99 ? 8.852 4.605 -23.790 1.00 97.69 99 ASP A C 1
ATOM 786 O O . ASP A 1 99 ? 9.366 4.535 -24.903 1.00 97.69 99 ASP A O 1
ATOM 790 N N . LYS A 1 100 ? 9.441 5.285 -22.798 1.00 98.12 100 LYS A N 1
ATOM 791 C CA . LYS A 1 100 ? 10.689 6.031 -22.986 1.00 98.12 100 LYS A CA 1
ATOM 792 C C . LYS A 1 100 ? 11.858 5.131 -23.396 1.00 98.12 100 LYS A C 1
ATOM 794 O O . LYS A 1 100 ? 12.671 5.544 -24.220 1.00 98.12 100 LYS A O 1
ATOM 799 N N . ILE A 1 101 ? 11.967 3.932 -22.824 1.00 97.56 101 ILE A N 1
ATOM 800 C CA . ILE A 1 101 ? 13.008 2.961 -23.192 1.00 97.56 101 ILE A CA 1
ATOM 801 C C . ILE A 1 101 ? 12.800 2.489 -24.633 1.00 97.56 101 ILE A C 1
ATOM 803 O O . ILE A 1 101 ? 13.760 2.449 -25.400 1.00 97.56 101 ILE A O 1
ATOM 807 N N . ILE A 1 102 ? 11.558 2.186 -25.020 1.00 97.88 102 ILE A N 1
ATOM 808 C CA . ILE A 1 102 ? 11.212 1.776 -26.387 1.00 97.88 102 ILE A CA 1
ATOM 809 C C . ILE A 1 102 ? 11.550 2.893 -27.380 1.00 97.88 102 ILE A C 1
ATOM 811 O O . ILE A 1 102 ? 12.200 2.643 -28.394 1.00 97.88 102 ILE A O 1
ATOM 815 N N . ASP A 1 103 ? 11.188 4.136 -27.071 1.00 98.00 103 ASP A N 1
ATOM 816 C CA . ASP A 1 103 ? 11.511 5.293 -27.905 1.00 98.00 103 ASP A CA 1
ATOM 817 C C . ASP A 1 103 ? 13.024 5.496 -28.041 1.00 98.00 103 ASP A C 1
ATOM 819 O O . ASP A 1 103 ? 13.532 5.758 -29.134 1.00 98.00 103 ASP A O 1
ATOM 823 N N . GLN A 1 104 ? 13.776 5.349 -26.948 1.00 97.69 104 GLN A N 1
ATOM 824 C CA . GLN A 1 104 ? 15.236 5.422 -26.977 1.00 97.69 104 GLN A CA 1
ATOM 825 C C . GLN A 1 104 ? 15.845 4.311 -27.840 1.00 97.69 104 GLN A C 1
ATOM 827 O O . GLN A 1 104 ? 16.703 4.604 -28.675 1.00 97.69 104 GLN A O 1
ATOM 832 N N . ALA A 1 105 ? 15.372 3.072 -27.699 1.00 96.81 105 ALA A N 1
ATOM 833 C CA . ALA A 1 105 ? 15.823 1.940 -28.503 1.00 96.81 105 ALA A CA 1
ATOM 834 C C . ALA A 1 105 ? 15.514 2.144 -29.995 1.00 96.81 105 ALA A C 1
ATOM 836 O O . ALA A 1 105 ? 16.386 1.954 -30.842 1.00 96.81 105 ALA A O 1
ATOM 837 N N . ASN A 1 106 ? 14.312 2.622 -30.330 1.00 97.44 106 ASN A N 1
ATOM 838 C CA . ASN A 1 106 ? 13.925 2.939 -31.706 1.00 97.44 106 ASN A CA 1
ATOM 839 C C . ASN A 1 106 ? 14.792 4.052 -32.309 1.00 97.44 106 ASN A C 1
ATOM 841 O O . ASN A 1 106 ? 15.209 3.966 -33.466 1.00 97.44 106 ASN A O 1
ATOM 845 N N . ASN A 1 107 ? 15.108 5.087 -31.528 1.00 98.00 107 ASN A N 1
ATOM 846 C CA . ASN A 1 107 ? 16.007 6.151 -31.967 1.00 98.00 107 ASN A CA 1
ATOM 847 C C . ASN A 1 107 ? 17.423 5.623 -32.226 1.00 98.00 107 ASN A C 1
ATOM 849 O O . ASN A 1 107 ? 18.000 5.918 -33.272 1.00 98.00 107 ASN A O 1
ATOM 853 N N . GLN A 1 108 ? 17.965 4.800 -31.327 1.00 97.06 108 GLN A N 1
ATOM 854 C CA . GLN A 1 108 ? 19.270 4.161 -31.522 1.00 97.06 108 GLN A CA 1
ATOM 855 C C . GLN A 1 108 ? 19.281 3.258 -32.759 1.00 97.06 108 GLN A C 1
ATOM 857 O O . GLN A 1 108 ? 20.200 3.346 -33.572 1.00 97.06 108 GLN A O 1
ATOM 862 N N . LEU A 1 109 ? 18.231 2.458 -32.959 1.00 97.19 109 LEU A N 1
ATOM 863 C CA . LEU A 1 109 ? 18.061 1.617 -34.142 1.00 97.19 109 LEU A CA 1
ATOM 864 C C . LEU A 1 109 ? 18.078 2.449 -35.431 1.00 97.19 109 LEU A C 1
ATOM 866 O O . LEU A 1 109 ? 18.742 2.083 -36.401 1.00 97.19 109 LEU A O 1
ATOM 870 N N . ASN A 1 110 ? 17.382 3.586 -35.446 1.00 97.12 110 ASN A N 1
ATOM 871 C CA . ASN A 1 110 ? 17.367 4.488 -36.596 1.00 97.12 110 ASN A CA 1
ATOM 872 C C . ASN A 1 110 ? 18.743 5.111 -36.859 1.00 97.12 110 ASN A C 1
ATOM 874 O O . ASN A 1 110 ? 19.166 5.172 -38.013 1.00 97.12 110 ASN A O 1
ATOM 878 N N . ILE A 1 111 ? 19.469 5.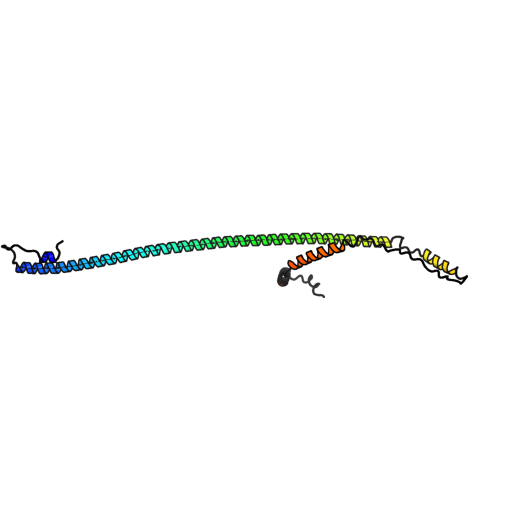508 -35.811 1.00 97.75 111 ILE A N 1
ATOM 879 C CA . ILE A 1 111 ? 20.843 6.017 -35.931 1.00 97.75 111 ILE A CA 1
ATOM 880 C C . ILE A 1 111 ? 21.763 4.940 -36.519 1.00 97.75 111 ILE A C 1
ATOM 882 O O . ILE A 1 111 ? 22.511 5.216 -37.456 1.00 97.75 111 ILE A O 1
ATOM 886 N N . ILE A 1 112 ? 21.694 3.705 -36.015 1.00 96.81 112 ILE A N 1
ATOM 887 C CA . ILE A 1 112 ? 22.499 2.585 -36.522 1.00 96.81 112 ILE A CA 1
ATOM 888 C C . ILE A 1 112 ? 22.161 2.307 -37.989 1.00 96.81 112 ILE A C 1
ATOM 890 O O . ILE A 1 112 ? 23.068 2.202 -38.812 1.00 96.81 112 ILE A O 1
ATOM 894 N N . ARG A 1 113 ? 20.874 2.278 -38.356 1.00 97.12 113 ARG A N 1
ATOM 895 C CA . ARG A 1 113 ? 20.446 2.118 -39.756 1.00 97.12 113 ARG A CA 1
ATOM 896 C C . ARG A 1 113 ? 21.023 3.201 -40.663 1.00 97.12 113 ARG A C 1
ATOM 898 O O . ARG A 1 113 ? 21.523 2.882 -41.740 1.00 97.12 113 ARG A O 1
ATOM 905 N N . GLN A 1 114 ? 20.987 4.464 -40.239 1.00 97.38 114 GLN A N 1
ATOM 906 C CA . GLN A 1 114 ? 21.574 5.566 -41.004 1.00 97.38 114 GLN A CA 1
ATOM 907 C C . GLN A 1 114 ? 23.087 5.393 -41.172 1.00 97.38 114 GLN A C 1
ATOM 909 O O . GLN A 1 114 ? 23.587 5.537 -42.287 1.00 97.38 114 GLN A O 1
ATOM 914 N N . LYS A 1 115 ? 23.801 5.010 -40.107 1.00 97.06 115 LYS A N 1
ATOM 915 C CA . LYS A 1 115 ? 25.238 4.710 -40.169 1.00 97.06 115 LYS A CA 1
ATOM 916 C C . LYS A 1 115 ? 25.544 3.557 -41.128 1.00 97.06 115 LYS A C 1
ATOM 918 O O . LYS A 1 115 ? 26.463 3.673 -41.930 1.00 97.06 115 LYS A O 1
ATOM 923 N N . CYS A 1 116 ? 24.754 2.481 -41.116 1.00 96.50 116 CYS A N 1
ATOM 924 C CA . CYS A 1 116 ? 24.909 1.376 -42.066 1.00 96.50 116 CYS A CA 1
ATOM 925 C C . CYS A 1 116 ? 24.741 1.843 -43.517 1.00 96.50 116 CYS A C 1
ATOM 927 O O . CYS A 1 116 ? 25.552 1.495 -44.371 1.00 96.50 116 CYS A O 1
ATOM 929 N N . ILE A 1 117 ? 23.722 2.662 -43.800 1.00 96.88 117 ILE A N 1
ATOM 930 C CA . ILE A 1 117 ? 23.504 3.216 -45.144 1.00 96.88 117 ILE A CA 1
ATOM 931 C C . ILE A 1 117 ? 24.696 4.085 -45.568 1.00 96.88 117 ILE A C 1
ATOM 933 O O . ILE A 1 117 ? 25.192 3.933 -46.684 1.00 96.88 117 ILE A O 1
ATOM 937 N N . GLN A 1 118 ? 25.185 4.957 -44.683 1.00 96.56 118 GLN A N 1
ATOM 938 C CA . GLN A 1 118 ? 26.361 5.791 -44.946 1.00 96.56 118 GLN A CA 1
ATOM 939 C C . GLN A 1 118 ? 27.609 4.947 -45.224 1.00 96.56 118 GLN A C 1
ATOM 941 O O . GLN A 1 118 ? 28.328 5.216 -46.185 1.00 96.56 118 GLN A O 1
ATOM 946 N N . LEU A 1 119 ? 27.838 3.888 -44.447 1.00 96.88 119 LEU A N 1
ATOM 947 C CA . LEU A 1 119 ? 28.981 2.997 -44.631 1.00 96.88 119 LEU A CA 1
ATOM 948 C C . LEU A 1 119 ? 28.917 2.255 -45.974 1.00 96.88 119 LEU A C 1
ATOM 950 O O . LEU A 1 119 ? 29.917 2.166 -46.683 1.00 96.88 119 LEU A O 1
ATOM 954 N N . ILE A 1 120 ? 27.732 1.786 -46.377 1.00 96.44 120 ILE A N 1
ATOM 955 C CA . ILE A 1 120 ? 27.523 1.167 -47.695 1.00 96.44 120 ILE A CA 1
ATOM 956 C C . ILE A 1 120 ? 27.793 2.174 -48.822 1.00 96.44 120 ILE A C 1
ATOM 958 O O . ILE A 1 120 ? 28.371 1.818 -49.851 1.00 96.44 120 ILE A O 1
ATOM 962 N N . GLN A 1 121 ? 27.391 3.436 -48.657 1.00 96.44 121 GLN A N 1
ATOM 963 C CA . GLN A 1 121 ? 27.683 4.487 -49.634 1.00 96.44 121 GLN A CA 1
ATOM 964 C C . GLN A 1 121 ? 29.189 4.748 -49.745 1.00 96.44 121 GLN A C 1
ATOM 966 O O . GLN A 1 121 ? 29.713 4.762 -50.860 1.00 96.44 121 GLN A O 1
ATOM 971 N N . GLN A 1 122 ? 29.890 4.883 -48.617 1.00 95.75 122 GLN A N 1
ATOM 972 C CA . GLN A 1 122 ? 31.346 5.050 -48.581 1.00 95.75 122 GLN A CA 1
ATOM 973 C C . GLN A 1 122 ? 32.069 3.858 -49.220 1.00 95.75 122 GLN A C 1
ATOM 975 O O . GLN A 1 122 ? 32.951 4.048 -50.055 1.00 95.75 122 GLN A O 1
ATOM 980 N N . TYR A 1 123 ? 31.644 2.629 -48.915 1.00 96.19 123 TYR A N 1
ATOM 981 C CA . TYR A 1 123 ? 32.184 1.419 -49.535 1.00 96.19 123 TYR A CA 1
ATOM 982 C C . TYR A 1 123 ? 32.026 1.434 -51.062 1.00 96.19 123 TYR A C 1
ATOM 984 O O . TYR A 1 123 ? 32.976 1.159 -51.796 1.00 96.19 123 TYR A O 1
ATOM 992 N N . ASN A 1 124 ? 30.841 1.795 -51.565 1.00 95.56 124 ASN A N 1
ATOM 993 C CA . ASN A 1 124 ? 30.605 1.877 -53.006 1.00 95.56 124 ASN A CA 1
ATOM 994 C C . ASN A 1 124 ? 31.438 2.981 -53.674 1.00 95.56 124 ASN A C 1
ATOM 996 O O . ASN A 1 124 ? 31.943 2.773 -54.779 1.00 95.56 124 ASN A O 1
ATOM 1000 N N . GLN A 1 125 ? 31.625 4.125 -53.010 1.00 95.31 125 GLN A N 1
ATOM 1001 C CA . GLN A 1 125 ? 32.513 5.187 -53.489 1.00 95.31 125 GLN A CA 1
ATOM 1002 C C . GLN A 1 125 ? 33.964 4.707 -53.565 1.00 95.31 125 GLN A C 1
ATOM 1004 O O . GLN A 1 125 ? 34.597 4.859 -54.608 1.00 95.31 125 GLN A O 1
ATOM 1009 N N . PHE A 1 126 ? 34.464 4.060 -52.511 1.00 96.38 126 PHE A N 1
ATOM 1010 C CA . PHE A 1 126 ? 35.817 3.509 -52.481 1.00 96.38 126 PHE A CA 1
ATOM 1011 C C . PHE A 1 126 ? 36.027 2.459 -53.580 1.00 96.38 126 PHE A C 1
ATOM 1013 O O . PHE A 1 126 ? 36.992 2.521 -54.340 1.00 96.38 126 PHE A O 1
ATOM 1020 N N . LYS A 1 127 ? 35.067 1.541 -53.751 1.00 95.69 127 LYS A N 1
ATOM 1021 C CA . LYS A 1 127 ? 35.072 0.548 -54.834 1.00 95.69 127 LYS A CA 1
ATOM 1022 C C . LYS A 1 127 ? 35.131 1.203 -56.218 1.00 95.69 127 LYS A C 1
ATOM 1024 O O . LYS A 1 127 ? 35.858 0.728 -57.091 1.00 95.69 127 LYS A O 1
ATOM 1029 N N . MET A 1 128 ? 34.374 2.281 -56.435 1.00 94.56 128 MET A N 1
ATOM 1030 C CA . MET A 1 128 ? 34.388 3.026 -57.697 1.00 94.56 128 MET A CA 1
ATOM 1031 C C . MET A 1 128 ? 35.737 3.713 -57.933 1.00 94.56 128 MET A C 1
ATOM 1033 O O . MET A 1 128 ? 36.276 3.599 -59.032 1.00 94.56 128 MET A O 1
ATOM 1037 N N . GLN A 1 129 ? 36.301 4.365 -56.915 1.00 94.00 129 GLN A N 1
ATOM 1038 C CA . GLN A 1 129 ? 37.621 5.001 -56.989 1.00 94.00 129 GLN A CA 1
ATOM 1039 C C . GLN A 1 129 ? 38.718 3.983 -57.309 1.00 94.00 129 GLN A C 1
ATOM 1041 O O . GLN A 1 129 ? 39.511 4.199 -58.222 1.00 94.00 129 GLN A O 1
ATOM 1046 N N . TYR A 1 130 ? 38.721 2.835 -56.628 1.00 94.25 130 TYR A N 1
ATOM 1047 C CA . TYR A 1 130 ? 39.703 1.781 -56.869 1.00 94.25 130 TYR A CA 1
ATOM 1048 C C . TYR A 1 130 ? 39.598 1.223 -58.291 1.00 94.25 130 TYR A C 1
ATOM 1050 O O . TYR A 1 130 ? 40.601 1.089 -58.991 1.00 94.25 130 TYR A O 1
ATOM 1058 N N . LYS A 1 131 ? 38.370 0.978 -58.769 1.00 94.19 131 LYS A N 1
ATOM 1059 C CA . LYS A 1 131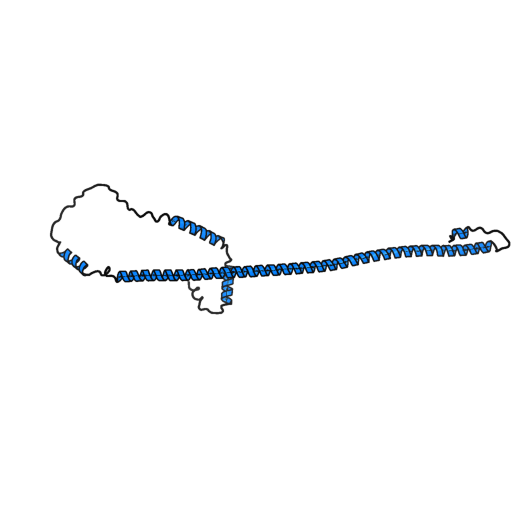 ? 38.137 0.559 -60.156 1.00 94.19 131 LYS A CA 1
ATOM 1060 C C . LYS A 1 131 ? 38.635 1.606 -61.156 1.00 94.19 131 LYS A C 1
ATOM 1062 O O . LYS A 1 131 ? 39.225 1.233 -62.161 1.00 94.19 131 LYS A O 1
ATOM 1067 N N . GLN A 1 132 ? 38.424 2.897 -60.895 1.00 93.94 132 GLN A N 1
ATOM 1068 C CA . GLN A 1 132 ? 38.929 3.973 -61.754 1.00 93.94 132 GLN A CA 1
ATOM 1069 C C . GLN A 1 132 ? 40.458 4.026 -61.785 1.00 93.94 132 GLN A C 1
ATOM 1071 O O . GLN A 1 132 ? 41.021 4.234 -62.854 1.00 93.94 132 GLN A O 1
ATOM 1076 N N . ILE A 1 133 ? 41.131 3.832 -60.647 1.00 94.69 133 ILE A N 1
ATOM 1077 C CA . ILE A 1 133 ? 42.599 3.771 -60.590 1.00 94.69 133 ILE A CA 1
ATOM 1078 C C . ILE A 1 133 ? 43.111 2.577 -61.399 1.00 94.69 133 ILE A C 1
ATOM 1080 O O . ILE A 1 133 ? 43.993 2.757 -62.231 1.00 94.69 133 ILE A O 1
ATOM 1084 N N . ALA A 1 134 ? 42.530 1.389 -61.213 1.00 93.12 134 ALA A N 1
ATOM 1085 C CA . ALA A 1 134 ? 42.926 0.194 -61.953 1.00 93.12 134 ALA A CA 1
ATOM 1086 C C . ALA A 1 134 ? 42.719 0.354 -63.469 1.00 93.12 134 ALA A C 1
ATOM 1088 O O . ALA A 1 134 ? 43.606 0.013 -64.241 1.00 93.12 134 ALA A O 1
ATOM 1089 N N . VAL A 1 135 ? 41.587 0.927 -63.901 1.00 93.56 135 VAL A N 1
ATOM 1090 C CA . VAL A 1 135 ? 41.345 1.233 -65.323 1.00 93.56 135 VAL A CA 1
ATOM 1091 C C . VAL A 1 135 ? 42.388 2.214 -65.851 1.00 93.56 135 VAL A C 1
ATOM 1093 O O . VAL A 1 135 ? 42.992 1.932 -66.871 1.00 93.56 135 VAL A O 1
ATOM 1096 N N . LYS A 1 136 ? 42.689 3.301 -65.129 1.00 90.88 136 LYS A N 1
ATOM 1097 C CA . LYS A 1 136 ? 43.740 4.249 -65.536 1.00 90.88 136 LYS A CA 1
ATOM 1098 C C . LYS A 1 136 ? 45.128 3.610 -65.625 1.00 90.88 136 LYS A C 1
ATOM 1100 O O . LYS A 1 136 ? 45.924 4.016 -66.459 1.00 90.88 136 LYS A O 1
ATOM 1105 N N . GLN A 1 137 ? 45.444 2.658 -64.746 1.00 89.00 137 GLN A N 1
ATOM 1106 C CA . GLN A 1 137 ? 46.705 1.912 -64.800 1.00 89.00 137 GLN A CA 1
ATOM 1107 C C . GLN A 1 137 ? 46.754 0.980 -66.013 1.00 89.00 137 GLN A C 1
ATOM 1109 O O . GLN A 1 137 ? 47.799 0.882 -66.643 1.00 89.00 137 GLN A O 1
ATOM 1114 N N . ILE A 1 138 ? 45.635 0.338 -66.358 1.00 87.75 138 ILE A N 1
ATOM 1115 C CA . ILE A 1 138 ? 45.512 -0.450 -67.591 1.00 87.75 138 ILE A CA 1
ATOM 1116 C C . ILE A 1 138 ? 45.655 0.468 -68.811 1.00 87.75 138 ILE A C 1
ATOM 1118 O O . ILE A 1 138 ? 46.511 0.205 -69.643 1.00 87.75 138 ILE A O 1
ATOM 1122 N N . ASP A 1 139 ? 44.934 1.592 -68.858 1.00 86.75 139 ASP A N 1
ATOM 1123 C CA . ASP A 1 139 ? 45.041 2.589 -69.935 1.00 86.75 139 ASP A CA 1
ATOM 1124 C C . ASP A 1 139 ? 46.481 3.121 -70.085 1.00 86.75 139 ASP A C 1
ATOM 1126 O O . ASP A 1 139 ? 46.924 3.421 -71.189 1.00 86.75 139 ASP A O 1
ATOM 1130 N N . LEU A 1 140 ? 47.227 3.251 -68.980 1.00 83.62 140 LEU A N 1
ATOM 1131 C CA . LEU A 1 140 ? 48.636 3.646 -69.002 1.00 83.62 140 LEU A CA 1
ATOM 1132 C C . LEU A 1 140 ? 49.534 2.555 -69.605 1.00 83.62 140 LEU A C 1
ATOM 1134 O O . LEU A 1 140 ? 50.458 2.890 -70.338 1.00 83.62 140 LEU A O 1
ATOM 1138 N N . LEU A 1 141 ? 49.291 1.281 -69.288 1.00 80.06 141 LEU A N 1
ATOM 1139 C CA . LEU A 1 141 ? 50.038 0.151 -69.854 1.00 80.06 141 LEU A CA 1
ATOM 1140 C C . LEU A 1 141 ? 49.710 -0.076 -71.334 1.00 80.06 141 LEU A C 1
ATOM 1142 O O . LEU A 1 141 ? 50.594 -0.464 -72.090 1.00 80.06 141 LEU A O 1
ATOM 1146 N N . ASP A 1 142 ? 48.465 0.187 -71.731 1.00 78.88 142 ASP A N 1
ATOM 1147 C CA . ASP A 1 142 ? 48.010 0.137 -73.123 1.00 78.88 142 ASP A CA 1
ATOM 1148 C C . ASP A 1 142 ? 48.459 1.373 -73.931 1.00 78.88 142 ASP A C 1
ATOM 1150 O O . ASP A 1 142 ? 48.332 1.392 -75.152 1.00 78.88 142 ASP A O 1
ATOM 1154 N N . SER A 1 143 ? 48.973 2.414 -73.266 1.00 76.56 143 SER A N 1
ATOM 1155 C CA . SER A 1 143 ? 49.525 3.608 -73.908 1.00 76.56 143 SER A CA 1
ATOM 1156 C C . SER A 1 143 ? 50.934 3.343 -74.448 1.00 76.56 143 SER A C 1
ATOM 1158 O O . SER A 1 143 ? 51.749 2.689 -73.792 1.00 76.56 143 SER A O 1
ATOM 1160 N N . ASP A 1 144 ? 51.258 3.954 -75.592 1.00 63.84 144 ASP A N 1
ATOM 1161 C CA . ASP A 1 144 ? 52.526 3.857 -76.344 1.00 63.84 144 ASP A CA 1
ATOM 1162 C C . ASP A 1 144 ? 53.804 4.145 -75.519 1.00 63.84 144 ASP A C 1
ATOM 1164 O O . ASP A 1 144 ? 54.923 3.979 -75.997 1.00 63.84 144 ASP A O 1
ATOM 1168 N N . PHE A 1 145 ? 53.668 4.585 -74.267 1.00 59.44 145 PHE A N 1
ATOM 1169 C CA . PHE A 1 145 ? 54.766 4.789 -73.322 1.00 59.44 145 PHE A CA 1
ATOM 1170 C C . PHE A 1 145 ? 55.431 3.476 -72.865 1.00 59.44 145 PHE A C 1
ATOM 1172 O O . PHE A 1 145 ? 56.610 3.482 -72.510 1.00 59.44 145 PHE A O 1
ATOM 1179 N N . TYR A 1 146 ? 54.694 2.359 -72.871 1.00 57.75 146 TYR A N 1
ATOM 1180 C CA . TYR A 1 146 ? 55.211 1.024 -72.531 1.00 57.75 146 TYR A CA 1
ATOM 1181 C C . TYR A 1 146 ? 55.441 0.126 -73.752 1.00 57.75 146 TYR A C 1
ATOM 1183 O O . TYR A 1 146 ? 55.921 -1.003 -73.596 1.00 57.75 146 TYR A O 1
ATOM 1191 N N . GLU A 1 147 ? 55.187 0.621 -74.968 1.00 58.81 147 GLU A N 1
ATOM 1192 C CA . GLU A 1 147 ? 55.720 -0.004 -76.174 1.00 58.81 147 GLU A CA 1
ATOM 1193 C C . GLU A 1 147 ? 57.244 0.166 -76.164 1.00 58.81 147 GLU A C 1
ATOM 1195 O O . GLU A 1 147 ? 57.800 1.159 -76.630 1.00 58.81 147 GLU A O 1
ATOM 1200 N N . ILE A 1 148 ? 57.953 -0.815 -75.600 1.00 60.22 148 ILE A N 1
ATOM 1201 C CA . ILE A 1 148 ? 59.392 -0.949 -75.812 1.00 60.22 148 ILE A CA 1
ATOM 1202 C C . ILE A 1 148 ? 59.564 -1.204 -77.307 1.00 60.22 148 ILE A C 1
ATOM 1204 O O . ILE A 1 148 ? 59.446 -2.334 -77.787 1.00 60.22 148 ILE A O 1
ATOM 1208 N N . TYR A 1 149 ? 59.834 -0.138 -78.053 1.00 58.44 149 TYR A N 1
ATOM 1209 C CA . TYR A 1 149 ? 60.272 -0.225 -79.429 1.00 58.44 149 TYR A CA 1
ATOM 1210 C C . TYR A 1 149 ? 61.552 -1.065 -79.441 1.00 58.44 149 TYR A C 1
ATOM 1212 O O . TYR A 1 149 ? 62.637 -0.597 -79.095 1.00 58.44 149 TYR A O 1
ATOM 1220 N N . ALA A 1 150 ? 61.435 -2.331 -79.852 1.00 54.41 150 ALA A N 1
ATOM 1221 C CA . ALA A 1 150 ? 62.565 -3.248 -80.019 1.00 54.41 150 ALA A CA 1
ATOM 1222 C C . ALA A 1 150 ? 63.692 -2.641 -80.887 1.00 54.41 150 ALA A C 1
ATOM 1224 O O . ALA A 1 150 ? 64.840 -3.075 -80.819 1.00 54.41 150 ALA A O 1
ATOM 1225 N N . THR A 1 151 ? 63.378 -1.601 -81.665 1.00 55.38 151 THR A N 1
ATOM 1226 C CA . THR A 1 151 ? 64.315 -0.833 -82.485 1.00 55.38 151 THR A CA 1
ATOM 1227 C C . THR A 1 151 ? 65.374 -0.068 -81.686 1.00 55.38 151 THR A C 1
ATOM 1229 O O . THR A 1 151 ? 66.480 0.091 -82.198 1.00 55.38 151 THR A O 1
ATOM 1232 N N . ASP A 1 152 ? 65.100 0.363 -80.450 1.00 56.62 152 ASP A N 1
ATOM 1233 C CA . ASP A 1 152 ? 66.082 1.112 -79.642 1.00 56.62 152 ASP A CA 1
ATOM 1234 C C . ASP A 1 152 ? 67.023 0.196 -78.843 1.00 56.62 152 ASP A C 1
ATOM 1236 O O . ASP A 1 152 ? 68.174 0.555 -78.591 1.00 56.62 152 ASP A O 1
ATOM 1240 N N . LEU A 1 153 ? 66.599 -1.033 -78.528 1.00 56.88 153 LEU A N 1
ATOM 1241 C CA . LEU A 1 153 ? 67.504 -2.055 -77.986 1.00 56.88 153 LEU A CA 1
ATOM 1242 C C . LEU A 1 153 ? 68.438 -2.624 -79.062 1.00 56.88 153 LEU A C 1
ATOM 1244 O O . LEU A 1 153 ? 69.605 -2.878 -78.778 1.00 56.88 153 LEU A O 1
ATOM 1248 N N . LEU A 1 154 ? 67.964 -2.774 -80.303 1.00 56.25 154 LEU A N 1
ATOM 1249 C CA . LEU A 1 154 ? 68.786 -3.261 -81.418 1.00 56.25 154 LEU A CA 1
ATOM 1250 C C . LEU A 1 154 ? 69.848 -2.240 -81.865 1.00 56.25 154 LEU A C 1
ATOM 1252 O O . LEU A 1 154 ? 70.985 -2.630 -82.113 1.00 56.25 154 LEU A O 1
ATOM 1256 N N . LYS A 1 155 ? 69.540 -0.934 -81.865 1.00 59.25 155 LYS A N 1
ATOM 1257 C CA . LYS A 1 155 ? 70.531 0.121 -82.169 1.00 59.25 155 LYS A CA 1
ATOM 1258 C C . LYS A 1 155 ? 71.702 0.167 -81.186 1.00 59.25 155 LYS A C 1
ATOM 1260 O O . LYS A 1 155 ? 72.821 0.465 -81.589 1.00 59.25 155 LYS A O 1
ATOM 1265 N N . ASN A 1 156 ? 71.453 -0.133 -79.912 1.00 57.25 156 ASN A N 1
ATOM 1266 C CA . ASN A 1 156 ? 72.500 -0.153 -78.889 1.00 57.25 156 ASN A CA 1
ATOM 1267 C C . ASN A 1 156 ? 73.362 -1.424 -78.931 1.00 57.25 156 ASN A C 1
ATOM 1269 O O . ASN A 1 156 ? 74.450 -1.424 -78.366 1.00 57.25 156 ASN A O 1
ATOM 1273 N N . ILE A 1 157 ? 72.912 -2.494 -79.593 1.00 56.56 157 ILE A N 1
ATOM 1274 C CA . ILE A 1 157 ? 73.729 -3.695 -79.814 1.00 56.56 157 ILE A CA 1
ATOM 1275 C C . ILE A 1 157 ? 74.670 -3.480 -81.009 1.00 56.56 157 ILE A C 1
ATOM 1277 O O . ILE A 1 157 ? 75.846 -3.822 -80.911 1.00 56.56 157 ILE A O 1
ATOM 1281 N N . ASP A 1 158 ? 74.199 -2.831 -82.079 1.00 53.81 158 ASP A N 1
ATOM 1282 C CA . ASP A 1 158 ? 75.027 -2.517 -83.256 1.00 53.81 158 ASP A CA 1
ATOM 1283 C C . ASP A 1 158 ? 76.109 -1.455 -82.961 1.00 53.81 158 ASP A C 1
ATOM 1285 O O . ASP A 1 158 ? 77.181 -1.474 -83.563 1.00 53.81 158 ASP A O 1
ATOM 1289 N N . ALA A 1 159 ? 75.880 -0.562 -81.989 1.00 54.75 159 ALA A N 1
ATOM 1290 C CA . ALA A 1 159 ? 76.861 0.448 -81.572 1.00 54.75 159 ALA A CA 1
ATOM 1291 C C . ALA A 1 159 ? 78.033 -0.115 -80.738 1.00 54.75 159 ALA A C 1
ATOM 1293 O O . ALA A 1 159 ? 79.084 0.512 -80.659 1.00 54.75 159 ALA A O 1
ATOM 1294 N N . VAL A 1 160 ? 77.888 -1.299 -80.127 1.00 51.75 160 VAL A N 1
ATOM 1295 C CA . VAL A 1 160 ? 78.951 -1.921 -79.308 1.00 51.75 160 VAL A CA 1
ATOM 1296 C C . VAL A 1 160 ? 79.958 -2.702 -80.167 1.00 51.75 160 VAL A C 1
ATOM 1298 O O . VAL A 1 160 ? 81.072 -2.972 -79.718 1.00 51.75 160 VAL A O 1
ATOM 1301 N N . SER A 1 161 ? 79.621 -3.031 -81.419 1.00 47.06 161 SER A N 1
ATOM 1302 C CA . SER A 1 161 ? 80.544 -3.703 -82.347 1.00 47.06 161 SER A CA 1
ATOM 1303 C C . SER A 1 161 ? 81.612 -2.798 -82.981 1.00 47.06 161 SER A C 1
ATOM 1305 O O . SER A 1 161 ? 82.587 -3.342 -83.493 1.00 47.06 161 SER A O 1
ATOM 1307 N N . ASP A 1 162 ? 81.480 -1.467 -82.911 1.00 48.69 162 ASP A N 1
ATOM 1308 C CA . ASP A 1 162 ? 82.343 -0.524 -83.652 1.00 48.69 162 ASP A CA 1
ATOM 1309 C C . ASP A 1 162 ? 83.380 0.248 -82.795 1.00 48.69 162 ASP A C 1
ATOM 1311 O O . ASP A 1 162 ? 84.196 0.977 -83.355 1.00 48.69 162 ASP A O 1
ATOM 1315 N N . GLU A 1 163 ? 83.435 0.072 -81.464 1.00 41.41 163 GLU A N 1
ATOM 1316 C CA . GLU A 1 163 ? 84.369 0.818 -80.580 1.00 41.41 163 GLU A CA 1
ATOM 1317 C C . GLU A 1 163 ? 85.475 -0.030 -79.909 1.00 41.41 163 GLU A C 1
ATOM 1319 O O . GLU A 1 163 ? 86.208 0.457 -79.047 1.00 41.41 163 GLU A O 1
ATOM 1324 N N . PHE A 1 164 ? 85.686 -1.285 -80.321 1.00 39.75 164 PHE A N 1
ATOM 1325 C CA . PHE A 1 164 ? 86.853 -2.071 -79.886 1.00 39.75 164 PHE A CA 1
ATOM 1326 C C . PHE A 1 164 ? 88.058 -1.884 -80.819 1.00 39.75 164 PHE A C 1
ATOM 1328 O O . PHE A 1 164 ? 88.518 -2.846 -81.417 1.00 39.75 164 PHE A O 1
ATOM 1335 N N . GLU A 1 165 ? 88.595 -0.666 -80.928 1.00 38.84 165 GLU A N 1
ATOM 1336 C CA . GLU A 1 165 ? 90.004 -0.434 -81.297 1.00 38.84 165 GLU A CA 1
ATOM 1337 C C . GLU A 1 165 ? 90.391 1.043 -81.092 1.00 38.84 165 GLU A C 1
ATOM 1339 O O . GLU A 1 165 ? 90.277 1.860 -82.000 1.00 38.84 165 GLU A O 1
ATOM 1344 N N . SER A 1 166 ? 90.831 1.408 -79.882 1.00 33.31 166 SER A N 1
ATOM 1345 C CA . SER A 1 166 ? 92.073 2.172 -79.618 1.00 33.31 166 SER A CA 1
ATOM 1346 C C . SER A 1 166 ? 92.102 2.820 -78.223 1.00 33.31 166 SER A C 1
ATOM 1348 O O . SER A 1 166 ? 91.192 3.515 -77.791 1.00 33.31 166 SER A O 1
ATOM 1350 N N . ASP A 1 167 ? 93.238 2.589 -77.566 1.00 32.09 167 ASP A N 1
ATOM 1351 C CA . ASP A 1 167 ? 93.927 3.491 -76.641 1.00 32.09 167 ASP A CA 1
ATOM 1352 C C . ASP A 1 167 ? 93.454 3.641 -75.184 1.00 32.09 167 ASP A C 1
ATOM 1354 O O . ASP A 1 167 ? 92.890 4.627 -74.720 1.00 32.09 167 ASP A O 1
ATOM 1358 N N . ASN A 1 168 ? 93.908 2.649 -74.415 1.00 38.19 168 ASN A N 1
ATOM 1359 C CA . ASN A 1 168 ? 94.635 2.799 -73.148 1.00 38.19 168 ASN A CA 1
ATOM 1360 C C . ASN A 1 168 ? 95.243 4.204 -72.899 1.00 38.19 168 ASN A C 1
ATOM 1362 O O . ASN A 1 168 ? 96.194 4.602 -73.570 1.00 38.19 168 ASN A O 1
ATOM 1366 N N . SER A 1 169 ? 94.816 4.879 -71.828 1.00 36.09 169 SER A N 1
ATOM 1367 C CA . SER A 1 169 ? 95.645 5.257 -70.661 1.00 36.09 169 SER A CA 1
ATOM 1368 C C . SER A 1 169 ? 95.167 6.538 -69.962 1.00 36.09 169 SER A C 1
ATOM 1370 O O . SER A 1 169 ? 94.840 7.538 -70.589 1.00 36.09 169 SER A O 1
ATOM 1372 N N . ASN A 1 170 ? 95.265 6.488 -68.629 1.00 39.03 170 ASN A N 1
ATOM 1373 C CA . ASN A 1 170 ? 95.272 7.587 -67.658 1.00 39.03 170 ASN A CA 1
ATOM 1374 C C . ASN A 1 170 ? 93.928 8.115 -67.134 1.00 39.03 170 ASN A C 1
ATOM 1376 O O . ASN A 1 170 ? 93.337 9.054 -67.656 1.00 39.03 170 ASN A O 1
ATOM 1380 N N . LEU A 1 171 ? 93.577 7.611 -65.944 1.00 43.34 171 LEU A N 1
ATOM 1381 C CA . LEU A 1 171 ? 93.059 8.458 -64.867 1.00 43.34 171 LEU A CA 1
ATOM 1382 C C . LEU A 1 171 ? 94.080 9.565 -64.549 1.00 43.34 171 LEU A C 1
ATOM 1384 O O . LEU A 1 171 ? 95.264 9.261 -64.367 1.00 43.34 171 LEU A O 1
ATOM 1388 N N . PRO A 1 172 ? 93.608 10.795 -64.311 1.00 39.78 172 PRO A N 1
ATOM 1389 C CA . PRO A 1 172 ? 94.139 11.565 -63.199 1.00 39.78 172 PRO A CA 1
ATOM 1390 C C . PRO A 1 172 ? 93.042 11.889 -62.190 1.00 39.78 172 PRO A C 1
ATOM 1392 O O . PRO A 1 172 ? 92.028 12.516 -62.478 1.00 39.78 172 PRO A O 1
ATOM 1395 N N . ASN A 1 173 ? 93.338 11.435 -60.982 1.00 38.91 173 ASN A N 1
ATOM 1396 C CA . ASN A 1 173 ? 92.888 11.941 -59.702 1.00 38.91 173 ASN A CA 1
ATOM 1397 C C . ASN A 1 173 ? 93.002 13.478 -59.676 1.00 38.91 173 ASN A C 1
ATOM 1399 O O . ASN A 1 173 ? 94.108 13.987 -59.861 1.00 38.91 173 ASN A O 1
ATOM 1403 N N . ASP A 1 174 ? 91.918 14.200 -59.397 1.00 35.78 174 ASP A N 1
ATOM 1404 C CA . ASP A 1 174 ? 92.047 15.541 -58.832 1.00 35.78 174 ASP A CA 1
ATOM 1405 C C . ASP A 1 174 ? 90.991 15.775 -57.758 1.00 35.78 174 ASP A C 1
ATOM 1407 O O . ASP A 1 174 ? 89.835 15.360 -57.852 1.00 35.78 174 ASP A O 1
ATOM 1411 N N . SER A 1 175 ? 91.467 16.361 -56.676 1.00 36.12 175 SER A N 1
ATOM 1412 C CA . SER A 1 175 ? 90.822 16.401 -55.379 1.00 36.12 175 SER A CA 1
ATOM 1413 C C . SER A 1 175 ? 90.354 17.815 -55.046 1.00 36.12 175 SER A C 1
ATOM 1415 O O . SER A 1 175 ? 91.105 18.766 -55.235 1.00 36.12 175 SER A O 1
ATOM 1417 N N . VAL A 1 176 ? 89.195 17.875 -54.380 1.00 35.28 176 VAL A N 1
ATOM 1418 C CA . VAL A 1 176 ? 88.690 18.939 -53.487 1.00 35.28 176 VAL A CA 1
ATOM 1419 C C . VAL A 1 176 ? 87.983 20.144 -54.131 1.00 35.28 176 VAL A C 1
ATOM 1421 O O . VAL A 1 176 ? 88.606 21.040 -54.689 1.00 35.28 176 VAL A O 1
ATOM 1424 N N . SER A 1 177 ? 86.675 20.263 -53.878 1.00 34.16 177 SER A N 1
ATOM 1425 C CA . SER A 1 177 ? 86.100 21.399 -53.127 1.00 34.16 177 SER A CA 1
ATOM 1426 C C . SER A 1 177 ? 84.706 21.044 -52.611 1.00 34.16 177 SER A C 1
ATOM 1428 O O . SER A 1 177 ? 83.870 20.534 -53.353 1.00 34.16 177 SER A O 1
ATOM 1430 N N . ASP A 1 178 ? 84.508 21.290 -51.318 1.00 38.19 178 ASP A N 1
ATOM 1431 C CA . ASP A 1 178 ? 83.229 21.275 -50.621 1.00 38.19 178 ASP A CA 1
ATOM 1432 C C . ASP A 1 178 ? 82.214 22.173 -51.335 1.00 38.19 178 ASP A C 1
ATOM 1434 O O . ASP A 1 178 ? 82.485 23.354 -51.519 1.00 38.19 178 ASP A O 1
ATOM 1438 N N . ASP A 1 179 ? 81.040 21.639 -51.669 1.00 33.06 179 ASP A N 1
ATOM 1439 C CA . ASP A 1 179 ? 79.806 22.411 -51.563 1.00 33.06 179 ASP A CA 1
ATOM 1440 C C . ASP A 1 17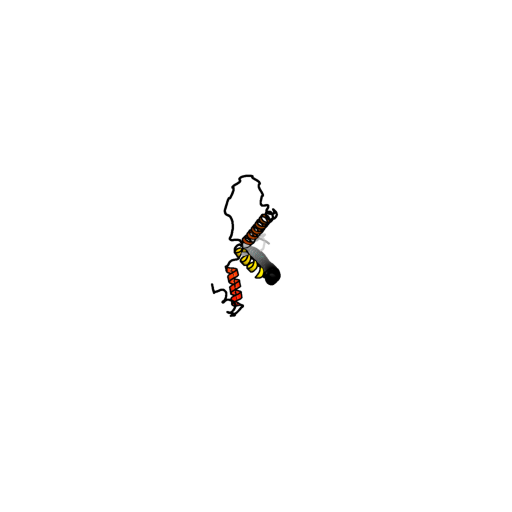9 ? 78.599 21.488 -51.378 1.00 33.06 179 ASP A C 1
ATOM 1442 O O . ASP A 1 179 ? 78.324 20.544 -52.121 1.00 33.06 179 ASP A O 1
ATOM 1446 N N . VAL A 1 180 ? 77.905 21.782 -50.289 1.00 36.91 180 VAL A N 1
ATOM 1447 C CA . VAL A 1 180 ? 76.701 21.150 -49.777 1.00 36.91 180 VAL A CA 1
ATOM 1448 C C . VAL A 1 180 ? 75.535 21.441 -50.725 1.00 36.91 180 VAL A C 1
ATOM 1450 O O . VAL A 1 180 ? 75.180 22.601 -50.916 1.00 36.91 180 VAL A O 1
ATOM 1453 N N . ILE A 1 181 ? 74.864 20.408 -51.244 1.00 38.06 181 ILE A N 1
ATOM 1454 C CA . ILE A 1 181 ? 73.493 20.545 -51.760 1.00 38.06 181 ILE A CA 1
ATOM 1455 C C . ILE A 1 181 ? 72.589 19.623 -50.950 1.00 38.06 181 ILE A C 1
ATOM 1457 O O . ILE A 1 181 ? 72.548 18.407 -51.125 1.00 38.06 181 ILE A O 1
ATOM 1461 N N . VAL A 1 182 ? 71.911 20.271 -50.007 1.00 36.34 182 VAL A N 1
ATOM 1462 C CA . VAL A 1 182 ? 70.862 19.749 -49.139 1.00 36.34 182 VAL A CA 1
ATOM 1463 C C . VAL A 1 182 ? 69.695 19.225 -49.976 1.00 36.34 182 VAL A C 1
ATOM 1465 O O . VAL A 1 182 ? 69.163 19.913 -50.846 1.00 36.34 182 VAL A O 1
ATOM 1468 N N . SER A 1 183 ? 69.274 18.007 -49.653 1.00 36.47 183 SER A N 1
ATOM 1469 C CA . SER A 1 183 ? 67.951 17.463 -49.931 1.00 36.47 183 SER A CA 1
ATOM 1470 C C . SER A 1 183 ? 66.885 18.290 -49.206 1.00 36.47 183 SER A C 1
ATOM 1472 O O . SER A 1 183 ? 66.741 18.173 -47.989 1.00 36.47 183 SER A O 1
ATOM 1474 N N . ASN A 1 184 ? 66.133 19.110 -49.938 1.00 38.47 184 ASN A N 1
ATOM 1475 C CA . ASN A 1 184 ? 64.909 19.715 -49.417 1.00 38.47 184 ASN A CA 1
ATOM 1476 C C . ASN A 1 184 ? 63.718 18.806 -49.751 1.00 38.47 184 ASN A C 1
ATOM 1478 O O . ASN A 1 184 ? 63.196 18.832 -50.865 1.00 38.47 184 ASN A O 1
ATOM 1482 N N . GLU A 1 185 ? 63.302 18.004 -48.771 1.00 37.62 185 GLU A N 1
ATOM 1483 C CA . GLU A 1 185 ? 61.924 17.517 -48.662 1.00 37.62 185 GLU A CA 1
ATOM 1484 C C . GLU A 1 185 ? 60.986 18.716 -48.393 1.00 37.62 185 GLU A C 1
ATOM 1486 O O . GLU A 1 185 ? 61.373 19.632 -47.662 1.00 37.62 185 GLU A O 1
ATOM 1491 N N . PRO A 1 186 ? 59.763 18.760 -48.953 1.00 38.47 186 PRO A N 1
ATOM 1492 C CA . PRO A 1 186 ? 58.793 19.799 -48.616 1.00 38.47 186 PRO A CA 1
ATOM 1493 C C . PRO A 1 186 ? 58.220 19.595 -47.197 1.00 38.47 186 PRO A C 1
ATOM 1495 O O . PRO A 1 186 ? 57.687 18.538 -46.869 1.00 38.47 186 PRO A O 1
ATOM 1498 N N . GLU A 1 187 ? 58.302 20.640 -46.367 1.00 44.69 187 GLU A N 1
ATOM 1499 C CA . GLU A 1 187 ? 57.947 20.693 -44.934 1.00 44.69 187 GLU A CA 1
ATOM 1500 C C . GLU A 1 187 ? 56.434 20.625 -44.591 1.00 44.69 187 GLU A C 1
ATOM 1502 O O . GLU A 1 187 ? 56.049 20.929 -43.464 1.00 44.69 187 GLU A O 1
ATOM 1507 N N . GLU A 1 188 ? 55.541 20.195 -45.486 1.00 42.84 188 GLU A N 1
ATOM 1508 C CA . GLU A 1 188 ? 54.083 20.257 -45.231 1.00 42.84 188 GLU A CA 1
ATOM 1509 C C . GLU A 1 188 ? 53.467 19.040 -44.506 1.00 42.84 188 GLU A C 1
ATOM 1511 O O . GLU A 1 188 ? 52.274 19.049 -44.220 1.00 42.84 188 GLU A O 1
ATOM 1516 N N . ILE A 1 189 ? 54.238 18.006 -44.139 1.00 43.75 189 ILE A N 1
ATOM 1517 C CA . ILE A 1 189 ? 53.667 16.749 -43.594 1.00 43.75 189 ILE A CA 1
ATOM 1518 C C . ILE A 1 189 ? 53.708 16.655 -42.050 1.00 43.75 189 ILE A C 1
ATOM 1520 O O . ILE A 1 189 ? 52.968 15.876 -41.455 1.00 43.75 189 ILE A O 1
ATOM 1524 N N . LYS A 1 190 ? 54.481 17.493 -41.342 1.00 42.28 190 LYS A N 1
ATOM 1525 C CA . LYS A 1 190 ? 54.669 17.342 -39.878 1.00 42.28 190 LYS A CA 1
ATOM 1526 C C . LYS A 1 190 ? 53.588 17.964 -38.983 1.00 42.28 190 LYS A C 1
ATOM 1528 O O . LYS A 1 190 ? 53.595 17.692 -37.786 1.00 42.28 190 LYS A O 1
ATOM 1533 N N . GLN A 1 191 ? 52.678 18.788 -39.507 1.00 42.16 191 GLN A N 1
ATOM 1534 C CA . GLN A 1 191 ? 51.602 19.384 -38.691 1.00 42.16 191 GLN A CA 1
ATOM 1535 C C . GLN A 1 191 ? 50.326 18.532 -38.640 1.00 42.16 191 GLN A C 1
ATOM 1537 O O . GLN A 1 191 ? 49.586 18.613 -37.669 1.00 42.16 191 GLN A O 1
ATOM 1542 N N . THR A 1 192 ? 50.091 17.667 -39.625 1.00 41.12 192 THR A N 1
ATOM 1543 C CA . THR A 1 192 ? 48.879 16.833 -39.694 1.00 41.12 192 THR A CA 1
ATOM 1544 C C . THR A 1 192 ? 48.954 15.541 -38.880 1.00 41.12 192 THR A C 1
ATOM 1546 O O . THR A 1 192 ? 47.918 15.014 -38.487 1.00 41.12 192 THR A O 1
ATOM 1549 N N . GLU A 1 193 ? 50.150 15.024 -38.587 1.00 42.19 193 GLU A N 1
ATOM 1550 C CA . GLU A 1 193 ? 50.298 13.766 -37.835 1.00 42.19 193 GLU A CA 1
ATOM 1551 C C . GLU A 1 193 ? 50.038 13.940 -36.329 1.00 42.19 193 GLU A C 1
ATOM 1553 O O . GLU A 1 193 ? 49.440 13.066 -35.703 1.00 42.19 193 GLU A O 1
ATOM 1558 N N . SER A 1 194 ? 50.392 15.088 -35.742 1.00 42.91 194 SER A N 1
ATOM 1559 C CA . SER A 1 194 ? 50.195 15.332 -34.306 1.00 42.91 194 SER A CA 1
ATOM 1560 C C . SER A 1 194 ? 48.742 15.639 -33.925 1.00 42.91 194 SER A C 1
ATOM 1562 O O . SER A 1 194 ? 48.336 15.335 -32.806 1.00 42.91 194 SER A O 1
ATOM 1564 N N . GLU A 1 195 ? 47.939 16.198 -34.835 1.00 47.94 195 GLU A N 1
ATOM 1565 C CA . GLU A 1 195 ? 46.514 16.472 -34.589 1.00 47.94 195 GLU A CA 1
ATOM 1566 C C . GLU A 1 195 ? 45.645 15.208 -34.736 1.00 47.94 195 GLU A C 1
ATOM 1568 O O . GLU A 1 195 ? 44.701 15.015 -33.968 1.00 47.94 195 GLU A O 1
ATOM 1573 N N . LEU A 1 196 ? 46.009 14.287 -35.639 1.00 44.84 196 LEU A N 1
ATOM 1574 C CA . LEU A 1 196 ? 45.278 13.033 -35.862 1.00 44.84 196 LEU A CA 1
ATOM 1575 C C . LEU A 1 196 ? 45.519 11.975 -34.768 1.00 44.84 196 LEU A C 1
ATOM 1577 O O . LEU A 1 196 ? 44.645 11.141 -34.523 1.00 44.84 196 LEU A O 1
ATOM 1581 N N . GLU A 1 197 ? 46.660 11.989 -34.073 1.00 49.25 197 GLU A N 1
ATOM 1582 C CA . GLU A 1 197 ? 46.922 11.054 -32.964 1.00 49.25 197 GLU A CA 1
ATOM 1583 C C . GLU A 1 197 ? 46.195 11.432 -31.662 1.00 49.25 197 GLU A C 1
ATOM 1585 O O . GLU A 1 197 ? 45.824 10.551 -30.881 1.00 49.25 197 GLU A O 1
ATOM 1590 N N . ILE A 1 198 ? 45.944 12.723 -31.428 1.00 47.62 198 ILE A N 1
ATOM 1591 C CA . ILE A 1 198 ? 45.292 13.209 -30.202 1.00 47.62 198 ILE A CA 1
ATOM 1592 C C . ILE A 1 198 ? 43.779 12.941 -30.251 1.00 47.62 198 ILE A C 1
ATOM 1594 O O . ILE A 1 198 ? 43.212 12.437 -29.280 1.00 47.62 198 ILE A O 1
ATOM 1598 N N . GLU A 1 199 ? 43.132 13.170 -31.398 1.00 49.50 199 GLU A N 1
ATOM 1599 C CA . GLU A 1 199 ? 41.683 12.966 -31.554 1.00 49.50 199 GLU A CA 1
ATOM 1600 C C . GLU A 1 199 ? 41.292 11.472 -31.545 1.00 49.50 199 GLU A C 1
ATOM 1602 O O . GLU A 1 199 ? 40.269 11.087 -30.973 1.00 49.50 199 GLU A O 1
ATOM 1607 N N . ASN A 1 200 ? 42.152 10.596 -32.081 1.00 49.75 200 ASN A N 1
ATOM 1608 C CA . ASN A 1 200 ? 41.945 9.144 -32.041 1.00 49.75 200 ASN A CA 1
ATOM 1609 C C . ASN A 1 200 ? 42.107 8.547 -30.631 1.00 49.75 200 ASN A C 1
ATOM 1611 O O . ASN A 1 200 ? 41.483 7.530 -30.317 1.00 49.75 200 ASN A O 1
ATOM 1615 N N . ASN A 1 201 ? 42.914 9.160 -29.761 1.00 54.72 201 ASN A N 1
ATOM 1616 C CA . ASN A 1 201 ? 43.103 8.680 -28.391 1.00 54.72 201 ASN A CA 1
ATOM 1617 C C . ASN A 1 201 ? 41.933 9.066 -27.476 1.00 54.72 201 ASN A C 1
ATOM 1619 O O . ASN A 1 201 ? 41.477 8.234 -26.688 1.00 54.72 201 ASN A O 1
ATOM 1623 N N . ASP A 1 202 ? 41.395 10.279 -27.620 1.00 53.81 202 ASP A N 1
ATOM 1624 C CA . ASP A 1 202 ? 40.240 10.731 -26.835 1.00 53.81 202 ASP A CA 1
ATOM 1625 C C . ASP A 1 202 ? 38.957 9.980 -27.222 1.00 53.81 202 ASP A C 1
ATOM 1627 O O . ASP A 1 202 ? 38.209 9.545 -26.343 1.00 53.81 202 ASP A O 1
ATOM 1631 N N . MET A 1 203 ? 38.746 9.706 -28.516 1.00 49.31 203 MET A N 1
ATOM 1632 C CA . MET A 1 203 ? 37.591 8.928 -28.982 1.00 49.31 203 MET A CA 1
ATOM 1633 C C . MET A 1 203 ? 37.649 7.468 -28.495 1.00 49.31 203 MET A C 1
ATOM 1635 O O . MET A 1 203 ? 36.647 6.926 -28.024 1.00 49.31 203 MET A O 1
ATOM 1639 N N . ASN A 1 204 ? 38.834 6.845 -28.513 1.00 51.56 204 ASN A N 1
ATOM 1640 C CA . ASN A 1 204 ? 39.031 5.482 -28.006 1.00 51.56 204 ASN A CA 1
ATOM 1641 C C . ASN A 1 204 ? 38.927 5.390 -26.473 1.00 51.56 204 ASN A C 1
ATOM 1643 O O . ASN A 1 204 ? 38.424 4.390 -25.953 1.00 51.56 204 ASN A O 1
ATOM 1647 N N . GLN A 1 205 ? 39.321 6.430 -25.729 1.00 56.47 205 GLN A N 1
ATOM 1648 C CA . GLN A 1 205 ? 39.120 6.499 -24.274 1.00 56.47 205 GLN A CA 1
ATOM 1649 C C . GLN A 1 205 ? 37.653 6.732 -23.877 1.00 56.47 205 GLN A C 1
ATOM 1651 O O . GLN A 1 205 ? 37.230 6.293 -22.804 1.00 56.47 205 GLN A O 1
ATOM 1656 N N . GLN A 1 206 ? 36.858 7.388 -24.727 1.00 54.62 206 GLN A N 1
ATOM 1657 C CA . GLN A 1 206 ? 35.421 7.582 -24.509 1.00 54.62 206 GLN A CA 1
ATOM 1658 C C . GLN A 1 206 ? 34.617 6.312 -24.831 1.00 54.62 206 GLN A C 1
ATOM 1660 O O . GLN A 1 206 ? 33.769 5.911 -24.034 1.00 54.62 206 GLN A O 1
ATOM 1665 N N . ILE A 1 207 ? 34.963 5.611 -25.918 1.00 50.06 207 ILE A N 1
ATOM 1666 C CA . ILE A 1 207 ? 34.378 4.310 -26.287 1.00 50.06 207 ILE A CA 1
ATOM 1667 C C . ILE A 1 207 ? 34.667 3.248 -25.210 1.00 50.06 207 ILE A C 1
ATOM 1669 O O . ILE A 1 207 ? 33.770 2.512 -24.807 1.00 50.06 207 ILE A O 1
ATOM 1673 N N . THR A 1 208 ? 35.889 3.193 -24.670 1.00 48.44 208 THR A N 1
ATOM 1674 C CA . THR A 1 208 ? 36.260 2.208 -23.631 1.00 48.44 208 THR A CA 1
ATOM 1675 C C . THR A 1 208 ? 35.695 2.515 -22.237 1.00 48.44 208 THR A C 1
ATOM 1677 O O . THR A 1 208 ? 35.551 1.597 -21.433 1.00 48.44 208 THR A O 1
ATOM 1680 N N . LYS A 1 209 ? 35.315 3.767 -21.936 1.00 54.09 209 LYS A N 1
ATOM 1681 C CA . LYS A 1 209 ? 34.622 4.126 -20.681 1.00 54.09 209 LYS A CA 1
ATOM 1682 C C . LYS A 1 209 ? 33.112 3.886 -20.728 1.00 54.09 209 LYS A C 1
ATOM 1684 O O . LYS A 1 209 ? 32.540 3.544 -19.694 1.00 54.09 209 LYS A O 1
ATOM 1689 N N . GLU A 1 210 ? 32.470 4.037 -21.889 1.00 50.69 210 GLU A N 1
ATOM 1690 C CA . GLU A 1 210 ? 31.041 3.712 -22.054 1.00 50.69 210 GLU A CA 1
ATOM 1691 C C . GLU A 1 210 ? 30.786 2.210 -22.253 1.00 50.69 210 GLU A C 1
ATOM 1693 O O . GLU A 1 210 ? 29.690 1.731 -21.966 1.00 50.69 210 GLU A O 1
ATOM 1698 N N . ILE A 1 211 ? 31.815 1.445 -22.634 1.00 47.84 211 ILE A N 1
ATOM 1699 C CA . ILE A 1 211 ? 31.801 -0.023 -22.706 1.00 47.84 211 ILE A CA 1
ATOM 1700 C C . ILE A 1 211 ? 32.578 -0.606 -21.505 1.00 47.84 211 ILE A C 1
ATOM 1702 O O . ILE A 1 211 ? 33.475 -1.432 -21.637 1.00 47.84 211 ILE A O 1
ATOM 1706 N N . SER A 1 212 ? 32.234 -0.182 -20.286 1.00 45.41 212 SER A N 1
ATOM 1707 C CA . SER A 1 212 ? 32.372 -1.071 -19.117 1.00 45.41 212 SER A CA 1
ATOM 1708 C C . SER A 1 212 ? 31.384 -2.220 -19.326 1.00 45.41 212 SER A C 1
ATOM 1710 O O . SER A 1 212 ? 30.274 -1.940 -19.779 1.00 45.41 212 SER A O 1
ATOM 1712 N N . PRO A 1 213 ? 31.770 -3.490 -19.101 1.00 49.53 213 PRO A N 1
ATOM 1713 C CA . PRO A 1 213 ? 31.289 -4.621 -19.878 1.00 49.53 213 PRO A CA 1
ATOM 1714 C C . PRO A 1 213 ? 29.767 -4.671 -19.808 1.00 49.53 213 PRO A C 1
ATOM 1716 O O . PRO A 1 213 ? 29.184 -5.123 -18.818 1.00 49.53 213 PRO A O 1
ATOM 1719 N N . VAL A 1 214 ? 29.112 -4.211 -20.876 1.00 46.62 214 VAL A N 1
ATOM 1720 C CA . VAL A 1 214 ? 27.786 -4.701 -21.224 1.00 46.62 214 VAL A CA 1
ATOM 1721 C C . VAL A 1 214 ? 28.032 -6.187 -21.386 1.00 46.62 214 VAL A C 1
ATOM 1723 O O . VAL A 1 214 ? 28.718 -6.601 -22.316 1.00 46.62 214 VAL A O 1
ATOM 1726 N N . LYS A 1 215 ? 27.690 -6.919 -20.322 1.00 53.25 215 LYS A N 1
ATOM 1727 C CA . LYS A 1 215 ? 28.156 -8.272 -20.031 1.00 53.25 215 LYS A CA 1
ATOM 1728 C C . LYS A 1 215 ? 28.187 -9.075 -21.322 1.00 53.25 215 LYS A C 1
ATOM 1730 O O . LYS A 1 215 ? 27.189 -9.067 -22.041 1.00 53.25 215 LYS A O 1
ATOM 1735 N N . MET A 1 216 ? 29.287 -9.778 -21.575 1.00 44.16 216 MET A N 1
ATOM 1736 C CA . MET A 1 216 ? 29.368 -10.822 -22.605 1.00 44.16 216 MET A CA 1
ATOM 1737 C C . MET A 1 216 ? 28.076 -11.673 -22.603 1.00 44.16 216 MET A C 1
ATOM 1739 O O . MET A 1 216 ? 27.475 -11.899 -23.645 1.00 44.16 216 MET A O 1
ATOM 1743 N N . ASP A 1 217 ? 27.545 -11.938 -21.402 1.00 52.25 217 ASP A N 1
ATOM 1744 C CA . ASP A 1 217 ? 26.261 -12.595 -21.135 1.00 52.25 217 ASP A CA 1
ATOM 1745 C C . ASP A 1 217 ? 25.035 -11.994 -21.854 1.00 52.25 217 ASP A C 1
ATOM 1747 O O . ASP A 1 217 ? 24.116 -12.728 -22.188 1.00 52.25 217 ASP A O 1
ATOM 1751 N N . THR A 1 218 ? 24.965 -10.674 -22.066 1.00 57.62 218 THR A N 1
ATOM 1752 C CA . THR A 1 218 ? 23.817 -10.002 -22.715 1.00 57.62 218 THR A CA 1
ATOM 1753 C C . THR A 1 218 ? 23.861 -10.081 -24.235 1.00 57.62 218 THR A C 1
ATOM 1755 O O . THR A 1 218 ? 22.810 -10.185 -24.865 1.00 57.62 218 THR A O 1
ATOM 1758 N N . LEU A 1 219 ? 25.062 -10.082 -24.821 1.00 56.47 219 LEU A N 1
ATOM 1759 C CA . LEU A 1 219 ? 25.240 -10.332 -26.249 1.00 56.47 219 LEU A CA 1
ATOM 1760 C C . LEU A 1 219 ? 24.989 -11.814 -26.554 1.00 56.47 219 LEU A C 1
ATOM 1762 O O . LEU A 1 219 ? 24.297 -12.120 -27.518 1.00 56.47 219 LEU A O 1
ATOM 1766 N N . ASP A 1 220 ? 25.456 -12.714 -25.684 1.00 59.53 220 ASP A N 1
ATOM 1767 C CA . ASP A 1 220 ? 25.196 -14.154 -25.783 1.00 59.53 220 ASP A CA 1
ATOM 1768 C C . ASP A 1 220 ? 23.707 -14.493 -25.607 1.00 59.53 220 ASP A C 1
ATOM 1770 O O . ASP A 1 220 ? 23.196 -15.373 -26.297 1.00 59.53 220 ASP A O 1
ATOM 1774 N N . LEU A 1 221 ? 22.982 -13.770 -24.742 1.00 62.53 221 LEU A N 1
ATOM 1775 C CA . LEU A 1 221 ? 21.524 -13.892 -24.608 1.00 62.53 221 LEU A CA 1
ATOM 1776 C C . LEU A 1 221 ? 20.786 -13.413 -25.863 1.00 62.53 221 LEU A C 1
ATOM 1778 O O . LEU A 1 221 ? 19.915 -14.122 -26.349 1.00 62.53 221 LEU A O 1
ATOM 1782 N N . LEU A 1 222 ? 21.170 -12.266 -26.433 1.00 64.38 222 LEU A N 1
ATOM 1783 C CA . LEU A 1 222 ? 20.576 -11.769 -27.680 1.00 64.38 222 LEU A CA 1
ATOM 1784 C C . LEU A 1 222 ? 20.885 -12.685 -28.871 1.00 64.38 222 LEU A C 1
ATOM 1786 O O . LEU A 1 222 ? 20.013 -12.938 -29.694 1.00 64.38 222 LEU A O 1
ATOM 1790 N N . LEU A 1 223 ? 22.106 -13.216 -28.960 1.00 61.53 223 LEU A N 1
ATOM 1791 C CA . LEU A 1 223 ? 22.493 -14.171 -30.001 1.00 61.53 223 LEU A CA 1
ATOM 1792 C C . LEU A 1 223 ? 21.774 -15.513 -29.839 1.00 61.53 223 LEU A C 1
ATOM 1794 O O . LEU A 1 223 ? 21.430 -16.144 -30.839 1.00 61.53 223 LEU A O 1
ATOM 1798 N N . ARG A 1 224 ? 21.514 -15.943 -28.600 1.00 65.31 224 ARG A N 1
ATOM 1799 C CA . ARG A 1 224 ? 20.715 -17.134 -28.311 1.00 65.31 224 ARG A CA 1
ATOM 1800 C C . ARG A 1 224 ? 19.242 -16.933 -28.662 1.00 65.31 224 ARG A C 1
ATOM 1802 O O . ARG A 1 224 ? 18.683 -17.809 -29.310 1.00 65.31 224 ARG A O 1
ATOM 1809 N N . ASP A 1 225 ? 18.651 -15.799 -28.304 1.00 63.16 225 ASP A N 1
ATOM 1810 C CA . ASP A 1 225 ? 17.254 -15.489 -28.623 1.00 63.16 225 ASP A CA 1
ATOM 1811 C C . ASP A 1 225 ? 17.058 -15.347 -30.140 1.00 63.16 225 ASP A C 1
ATOM 1813 O O . ASP A 1 225 ? 16.107 -15.892 -30.691 1.00 63.16 225 ASP A O 1
ATOM 1817 N N . ILE A 1 226 ? 18.017 -14.737 -30.852 1.00 63.12 226 ILE A N 1
ATOM 1818 C CA . ILE A 1 226 ? 18.018 -14.692 -32.324 1.00 63.12 226 ILE A CA 1
ATOM 1819 C C . ILE A 1 226 ? 18.165 -16.103 -32.919 1.00 63.12 226 ILE A C 1
ATOM 1821 O O . ILE A 1 226 ? 17.514 -16.412 -33.912 1.00 63.12 226 ILE A O 1
ATOM 1825 N N . ARG A 1 227 ? 18.984 -16.981 -32.322 1.00 60.34 227 ARG A N 1
ATOM 1826 C CA . ARG A 1 227 ? 19.151 -18.384 -32.752 1.00 60.34 227 ARG A CA 1
ATOM 1827 C C . ARG A 1 227 ? 17.907 -19.242 -32.468 1.00 60.34 227 ARG A C 1
ATOM 1829 O O . ARG A 1 227 ? 17.659 -20.186 -33.213 1.00 60.34 227 ARG A O 1
ATOM 1836 N N . GLU A 1 228 ? 17.146 -18.933 -31.418 1.00 62.56 228 GLU A N 1
ATOM 1837 C CA . GLU A 1 228 ? 15.883 -19.604 -31.077 1.00 62.56 228 GLU A CA 1
ATOM 1838 C C . GLU A 1 228 ? 14.694 -19.066 -31.912 1.00 62.56 228 GLU A C 1
ATOM 1840 O O . GLU A 1 228 ? 13.849 -19.864 -32.320 1.00 62.56 228 GLU A O 1
ATOM 1845 N N . GLU A 1 229 ? 14.643 -17.766 -32.248 1.00 59.69 229 GLU A N 1
ATOM 1846 C CA . GLU A 1 229 ? 13.620 -17.180 -33.142 1.00 59.69 229 GLU A CA 1
ATOM 1847 C C . GLU A 1 229 ? 13.849 -17.511 -34.630 1.00 59.69 229 GLU A C 1
ATOM 1849 O O . GLU A 1 229 ? 12.887 -17.712 -35.374 1.00 59.69 229 GLU A O 1
ATOM 1854 N N . MET A 1 230 ? 15.105 -17.608 -35.079 1.00 52.47 230 MET A N 1
ATOM 1855 C CA . MET A 1 230 ? 15.486 -17.907 -36.471 1.00 52.47 230 MET A CA 1
ATOM 1856 C C . MET A 1 230 ? 15.671 -19.414 -36.698 1.00 52.47 230 MET A C 1
ATOM 1858 O O . MET A 1 230 ? 16.731 -19.862 -37.139 1.00 52.47 230 MET A O 1
ATOM 1862 N N . GLY A 1 231 ? 14.647 -20.200 -36.354 1.00 50.16 231 GLY A N 1
ATOM 1863 C CA . GLY A 1 231 ? 14.654 -21.659 -36.452 1.00 50.16 231 GLY A CA 1
ATOM 1864 C C . GLY A 1 231 ? 15.342 -22.208 -37.713 1.00 50.16 231 GLY A C 1
ATOM 1865 O O . GLY A 1 231 ? 14.937 -21.926 -38.833 1.00 50.16 231 GLY A O 1
ATOM 1866 N N . GLU A 1 232 ? 16.372 -23.025 -37.484 1.00 53.91 232 GLU A N 1
ATOM 1867 C CA . GLU A 1 232 ? 16.979 -23.999 -38.407 1.00 53.91 232 GLU A CA 1
ATOM 1868 C C . GLU A 1 232 ? 17.508 -23.554 -39.788 1.00 53.91 232 GLU A C 1
ATOM 1870 O O . GLU A 1 232 ? 17.792 -24.425 -40.608 1.00 53.91 232 GLU A O 1
ATOM 1875 N N . ASP A 1 233 ? 17.818 -22.284 -40.049 1.00 52.22 233 ASP A N 1
ATOM 1876 C CA . ASP A 1 233 ? 18.635 -21.951 -41.235 1.00 52.22 233 ASP A CA 1
ATOM 1877 C C . ASP A 1 233 ? 20.138 -22.129 -40.942 1.00 52.22 233 ASP A C 1
ATOM 1879 O O . ASP A 1 233 ? 20.919 -21.188 -40.781 1.00 52.22 233 ASP A O 1
ATOM 1883 N N . LYS A 1 234 ? 20.555 -23.403 -40.890 1.00 51.84 234 LYS A N 1
ATOM 1884 C CA . LYS A 1 234 ? 21.944 -23.871 -40.691 1.00 51.84 234 LYS A CA 1
ATOM 1885 C C . LYS A 1 234 ? 22.953 -23.371 -41.739 1.00 51.84 234 LYS A C 1
ATOM 1887 O O . LYS A 1 234 ? 24.145 -23.598 -41.569 1.00 51.84 234 LYS A O 1
ATOM 1892 N N . SER A 1 235 ? 22.528 -22.682 -42.798 1.00 54.47 235 SER A N 1
ATOM 1893 C CA . SER A 1 235 ? 23.404 -22.325 -43.921 1.00 54.47 235 SER A CA 1
ATOM 1894 C C . SER A 1 235 ? 24.252 -21.064 -43.719 1.00 54.47 235 SER A C 1
ATOM 1896 O O . SER A 1 235 ? 25.185 -20.850 -44.486 1.00 54.47 235 SER A O 1
ATOM 1898 N N . LEU A 1 236 ? 23.941 -20.203 -42.742 1.00 49.41 236 LEU A N 1
ATOM 1899 C CA . LEU A 1 236 ? 24.653 -18.923 -42.552 1.00 49.41 236 LEU A CA 1
ATOM 1900 C C . LEU A 1 236 ? 25.752 -18.967 -41.480 1.00 49.41 236 LEU A C 1
ATOM 1902 O O . LEU A 1 236 ? 26.648 -18.127 -41.506 1.00 49.41 236 LEU A O 1
ATOM 1906 N N . PHE A 1 237 ? 25.720 -19.950 -40.574 1.00 51.38 237 PHE A N 1
ATOM 1907 C CA . PHE A 1 237 ? 26.661 -20.040 -39.448 1.00 51.38 237 PHE A CA 1
ATOM 1908 C C . PHE A 1 237 ? 27.775 -21.085 -39.625 1.00 51.38 237 PHE A C 1
ATOM 1910 O O . PHE A 1 237 ? 28.767 -21.010 -38.910 1.00 51.38 237 PHE A O 1
ATOM 1917 N N . GLU A 1 238 ? 27.699 -21.974 -40.624 1.00 52.00 238 GLU A N 1
ATOM 191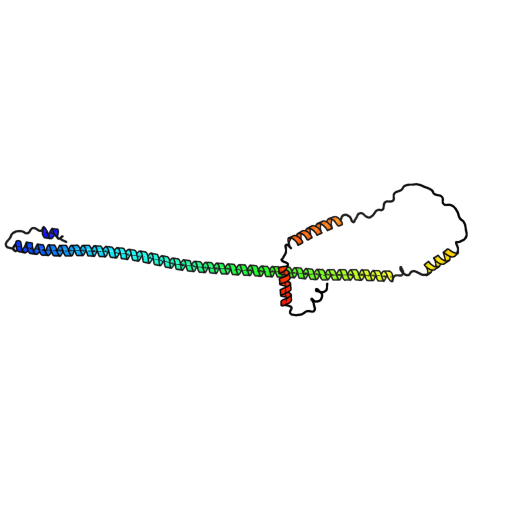8 C CA . GLU A 1 238 ? 28.802 -22.900 -40.970 1.00 52.00 238 GLU A CA 1
ATOM 1919 C C . GLU A 1 238 ? 30.086 -22.183 -41.440 1.00 52.00 238 GLU A C 1
ATOM 1921 O O . GLU A 1 238 ? 31.149 -22.795 -41.510 1.00 52.00 238 GLU A O 1
ATOM 1926 N N . PHE A 1 239 ? 30.014 -20.880 -41.728 1.00 48.69 239 PHE A N 1
ATOM 1927 C CA . PHE A 1 239 ? 31.179 -20.067 -42.087 1.00 48.69 239 PHE A CA 1
ATOM 1928 C C . PHE A 1 239 ? 31.972 -19.531 -40.888 1.00 48.69 239 PHE A C 1
ATOM 1930 O O . PHE A 1 239 ? 33.095 -19.082 -41.087 1.00 48.69 239 PHE A O 1
ATOM 1937 N N . LEU A 1 240 ? 31.414 -19.552 -39.671 1.00 47.66 240 LEU A N 1
ATOM 1938 C CA . LEU A 1 240 ? 32.077 -19.000 -38.478 1.00 47.66 240 LEU A CA 1
ATOM 1939 C C . LEU A 1 240 ? 32.765 -20.060 -37.606 1.00 47.66 240 LEU A C 1
ATOM 1941 O O . LEU A 1 240 ? 33.587 -19.692 -36.776 1.00 47.66 240 LEU A O 1
ATOM 1945 N N . ASP A 1 241 ? 32.480 -21.347 -37.820 1.00 47.22 241 ASP A N 1
ATOM 1946 C CA . ASP A 1 241 ? 33.078 -22.458 -37.059 1.00 47.22 241 ASP A CA 1
ATOM 1947 C C . ASP A 1 241 ? 34.277 -23.123 -37.779 1.00 47.22 241 ASP A C 1
ATOM 1949 O O . ASP A 1 241 ? 34.805 -24.125 -37.300 1.00 47.22 241 ASP A O 1
ATOM 1953 N N . ASN A 1 242 ? 34.725 -22.582 -38.921 1.00 43.59 242 ASN A N 1
ATOM 1954 C CA . ASN A 1 242 ? 35.932 -23.032 -39.628 1.00 43.59 242 ASN A CA 1
ATOM 1955 C C . ASN A 1 242 ? 37.055 -21.989 -39.522 1.00 43.59 242 ASN A C 1
ATOM 1957 O O . ASN A 1 242 ? 37.360 -21.308 -40.499 1.00 43.59 242 ASN A O 1
ATOM 1961 N N . GLU A 1 243 ? 37.677 -21.899 -38.347 1.00 38.62 243 GLU A N 1
ATOM 1962 C CA . GLU A 1 243 ? 39.090 -21.520 -38.169 1.00 38.62 243 GLU A CA 1
ATOM 1963 C C . GLU A 1 243 ? 39.639 -22.078 -36.848 1.00 38.62 243 GLU A C 1
ATOM 1965 O O . GLU A 1 243 ? 39.007 -21.857 -35.789 1.00 38.62 243 GLU A O 1
#

Secondary structure (DSSP, 8-state):
---HHHHHT-----SSSS-HHHHHHHHHHHHHHHHHHHHHHHHHHHHHHHHHHHHHHHHHHHHHHHHHHHHHHHHHHHHHHHHHHHHHHHHHHHHHHHHHHHHHHHHHHHHHHHHHHHHHHHHHHHHHHHHHHHHHHHHHHSSTTS---HHHHHHHHHTTSS--S---------------------TTSTTHHHHHHHHHHHHHHHHHHHTS---HHHHHHHHHHHHHHSTT-TTTTTTTS--

Foldseek 3Di:
DDALVNLLPDDDDDDPDDDPVVVNVVSVVVSVVRNVVVVVVVVVVVVVVVVVVVVVVVVVVVVVVVVVVVVVVVVVVVVVVVVVVVVVVVVVVVVVVVVVVVVVVVVVVVVVVVVVVVVVVVVVVVVVVVVVVVVVVVVVCVDPVVPPPVVVVVVVVVVVVPPPDDDDDDDDDDDDDDDDDDDDDDPPPPPVVVVVVVVVVVVVVVVVVVPPPPDPVVVVVVVVVCPVVVPDPPPPCVVPPPD

Radius of gyration: 64.22 Å; chains: 1; bounding box: 156×46×163 Å